Protein AF-A0A367RKU7-F1 (afdb_monomer)

pLDDT: mean 73.7, std 18.09, range [36.81, 96.31]

Nearest PDB structures (foldseek):
  8xpo-assembly1_L  TM=7.323E-01  e=7.731E-01  Lassa virus Josiah
  6klc-assembly1_A  TM=2.842E-01  e=4.722E+00  Mammarenavirus lassaense
  7wzf-assembly1_A  TM=3.133E-01  e=6.010E+00  Streptomyces yunnanensis

Secondary structure (DSSP, 8-state):
---HHHHHHHHHTTT-S-EEETTEEP-GGGSPPPPGGGEEE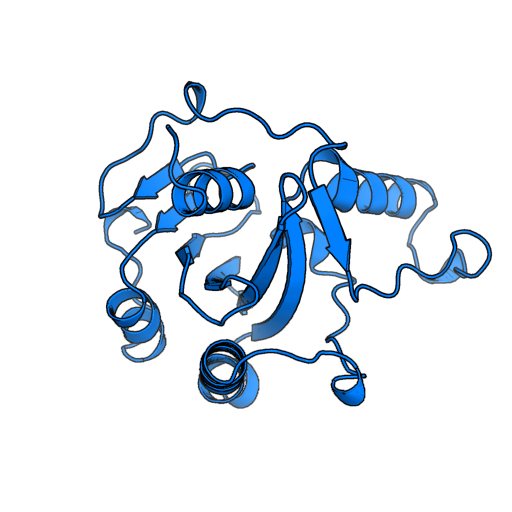ESS----GGG--GGGSS-HHHHHHHHHIIIII--TTTTTTT------TTS----HHHHHHHHHHIIIIITTTSEEEEEEEEEETTEEEEEEEEEETTSEEEEEEEETT--EEEEEEEE--SSSS--EEEEE-HHHHHHHHHSTTPPPGGG-

Mean predicted aligned error: 9.68 Å

Organism: NCBI:txid1356359

Structure (mmCIF, N/CA/C/O backbone):
data_AF-A0A367RKU7-F1
#
_entry.id   AF-A0A367RKU7-F1
#
loop_
_atom_site.group_PDB
_atom_site.id
_atom_site.type_symbol
_atom_site.label_atom_id
_atom_site.label_alt_id
_atom_site.label_comp_id
_atom_site.label_asym_id
_atom_site.label_entity_id
_atom_site.label_seq_id
_atom_site.pdbx_PDB_ins_code
_atom_site.Cartn_x
_atom_site.Cartn_y
_atom_site.Cartn_z
_atom_site.occupancy
_atom_site.B_iso_or_equiv
_atom_site.auth_seq_id
_atom_site.auth_comp_id
_atom_site.auth_asym_id
_atom_site.auth_atom_id
_atom_site.pdbx_PDB_model_num
ATOM 1 N N . MET A 1 1 ? -22.365 -9.270 0.319 1.00 40.34 1 MET A N 1
ATOM 2 C CA . MET A 1 1 ? -21.618 -8.568 1.383 1.00 40.34 1 MET A CA 1
ATOM 3 C C . MET A 1 1 ? -20.215 -8.389 0.839 1.00 40.34 1 MET A C 1
ATOM 5 O O . MET A 1 1 ? -19.649 -9.400 0.449 1.00 40.34 1 MET A O 1
ATOM 9 N N . SER A 1 2 ? -19.721 -7.159 0.673 1.00 53.53 2 SER A N 1
ATOM 10 C CA . SER A 1 2 ? -18.339 -6.962 0.213 1.00 53.53 2 SER A CA 1
ATOM 11 C C . SER A 1 2 ? -17.391 -7.454 1.298 1.00 53.53 2 SER A C 1
ATOM 13 O O . SER A 1 2 ? -17.606 -7.163 2.477 1.00 53.53 2 SER A O 1
ATOM 15 N N . ASN A 1 3 ? -16.370 -8.208 0.913 1.00 85.19 3 ASN A N 1
ATOM 16 C CA . ASN A 1 3 ? -15.308 -8.591 1.832 1.00 85.19 3 ASN A CA 1
ATOM 17 C C . ASN A 1 3 ? -14.547 -7.309 2.225 1.00 85.19 3 ASN A C 1
ATOM 19 O O . ASN A 1 3 ? -14.238 -6.499 1.354 1.00 85.19 3 ASN A O 1
ATOM 23 N N . PHE A 1 4 ? -14.253 -7.079 3.509 1.00 88.44 4 PHE A N 1
ATOM 24 C CA . PHE A 1 4 ? -13.501 -5.892 3.948 1.00 88.44 4 PHE A CA 1
ATOM 25 C C . PHE A 1 4 ? -12.161 -5.748 3.199 1.00 88.44 4 PHE A C 1
ATOM 27 O O . PHE A 1 4 ? -11.755 -4.641 2.853 1.00 88.44 4 PHE A O 1
ATOM 34 N N . ALA A 1 5 ? -11.532 -6.864 2.816 1.00 89.81 5 ALA A N 1
ATOM 35 C CA . ALA A 1 5 ? -1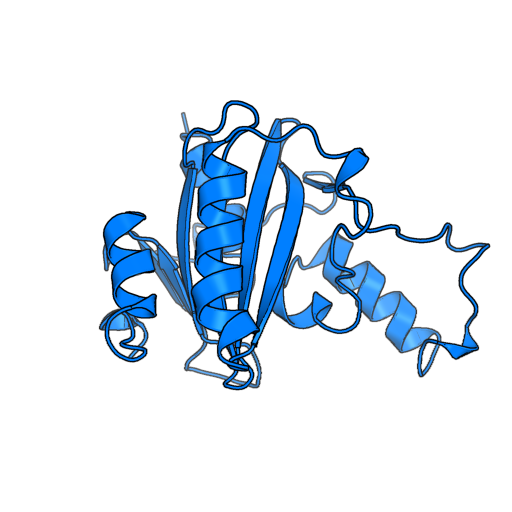0.356 -6.856 1.948 1.00 89.81 5 ALA A CA 1
ATOM 36 C C . ALA A 1 5 ? -10.613 -6.185 0.579 1.00 89.81 5 ALA A C 1
ATOM 38 O O . ALA A 1 5 ? -9.770 -5.436 0.093 1.00 89.81 5 ALA A O 1
ATOM 39 N N . GLU A 1 6 ? -11.783 -6.388 -0.035 1.00 88.62 6 GLU A N 1
ATOM 40 C CA . GLU A 1 6 ? -12.165 -5.713 -1.288 1.00 88.62 6 GLU A CA 1
ATOM 41 C C . GLU A 1 6 ? -12.350 -4.208 -1.070 1.00 88.62 6 GLU A C 1
ATOM 43 O O . GLU A 1 6 ? -11.848 -3.407 -1.856 1.00 88.62 6 GLU A O 1
ATOM 48 N N . THR A 1 7 ? -13.000 -3.816 0.033 1.00 87.88 7 THR A N 1
ATOM 49 C CA . THR A 1 7 ? -13.130 -2.411 0.457 1.00 87.88 7 THR A CA 1
ATOM 50 C C . THR A 1 7 ? -11.756 -1.746 0.564 1.00 87.88 7 THR A C 1
ATOM 52 O O . THR A 1 7 ? -11.555 -0.651 0.041 1.00 87.88 7 THR A O 1
ATOM 55 N N . VAL A 1 8 ? -10.788 -2.425 1.181 1.00 89.06 8 VAL A N 1
ATOM 56 C CA . VAL A 1 8 ? -9.406 -1.948 1.314 1.00 89.06 8 VAL A CA 1
ATOM 57 C C . VAL A 1 8 ? -8.720 -1.825 -0.044 1.00 89.06 8 VAL A C 1
ATOM 59 O O . VAL A 1 8 ? -8.151 -0.774 -0.343 1.00 89.06 8 VAL A O 1
ATOM 62 N N . LYS A 1 9 ? -8.813 -2.846 -0.905 1.00 89.81 9 LYS A N 1
ATOM 63 C CA . LYS A 1 9 ? -8.254 -2.767 -2.262 1.00 89.81 9 LYS A CA 1
ATOM 64 C C . LYS A 1 9 ? -8.829 -1.583 -3.032 1.00 89.81 9 LYS A C 1
ATOM 66 O O . LYS A 1 9 ? -8.076 -0.843 -3.660 1.00 89.81 9 LYS A O 1
ATOM 71 N N . HIS A 1 10 ? -10.143 -1.372 -2.958 1.00 86.19 10 HIS A N 1
ATOM 72 C CA . HIS A 1 10 ? -10.806 -0.238 -3.599 1.00 86.19 10 HIS A CA 1
ATOM 73 C C . HIS A 1 10 ? -10.289 1.092 -3.048 1.00 86.19 10 HIS A C 1
ATOM 75 O O . HIS A 1 10 ? -9.938 1.967 -3.836 1.00 86.19 10 HIS A O 1
ATOM 81 N N . PHE A 1 11 ? -10.174 1.221 -1.722 1.00 85.00 11 PHE A N 1
ATOM 82 C CA . PHE A 1 11 ? -9.671 2.429 -1.073 1.00 85.00 11 PHE A CA 1
ATOM 83 C C . PHE A 1 11 ? -8.276 2.819 -1.585 1.00 85.00 11 PHE A C 1
ATOM 85 O O . PHE A 1 11 ? -8.088 3.948 -2.035 1.00 85.00 11 PHE A O 1
ATOM 92 N N . TYR A 1 12 ? -7.329 1.877 -1.589 1.00 85.06 12 TYR A N 1
ATOM 93 C CA . TYR A 1 12 ? -5.951 2.112 -2.041 1.00 85.06 12 TYR A CA 1
ATOM 94 C C . TYR A 1 12 ? -5.792 2.192 -3.569 1.00 85.06 12 TYR A C 1
ATOM 96 O O . TYR A 1 12 ? -4.710 2.529 -4.044 1.00 85.06 12 TYR A O 1
ATOM 104 N N . SER A 1 13 ? -6.840 1.880 -4.338 1.00 85.75 13 SER A N 1
ATOM 105 C CA . SER A 1 13 ? -6.836 1.975 -5.805 1.00 85.75 13 SER A CA 1
ATOM 106 C C . SER A 1 13 ? -7.372 3.308 -6.334 1.00 85.75 13 SER A C 1
ATOM 108 O O . SER A 1 13 ? -7.354 3.540 -7.543 1.00 85.75 13 SER A O 1
ATOM 110 N N . GLN A 1 14 ? -7.853 4.188 -5.455 1.00 78.06 14 GLN A N 1
ATOM 111 C CA . GLN A 1 14 ? -8.336 5.512 -5.841 1.00 78.06 14 GLN A CA 1
ATOM 112 C C . GLN A 1 14 ? -7.205 6.342 -6.461 1.00 78.06 14 GLN A C 1
ATOM 114 O O . GLN A 1 14 ? -6.093 6.375 -5.946 1.00 78.06 14 GLN A O 1
ATOM 119 N N . GLY A 1 15 ? -7.493 7.003 -7.583 1.00 73.88 15 GLY A N 1
ATOM 120 C CA . GLY A 1 15 ? -6.514 7.813 -8.318 1.00 73.88 15 GLY A CA 1
ATOM 121 C C . GLY A 1 15 ? -5.726 7.068 -9.399 1.00 73.88 15 GLY A C 1
ATOM 122 O O . GLY A 1 15 ? -5.117 7.715 -10.249 1.00 73.88 15 GLY A O 1
ATOM 123 N N . TYR A 1 16 ? -5.774 5.732 -9.445 1.00 79.75 16 TYR A N 1
ATOM 124 C CA . TYR A 1 16 ? -5.164 4.982 -10.544 1.00 79.75 16 TYR A CA 1
ATOM 125 C C . TYR A 1 16 ? -6.141 4.823 -11.717 1.00 79.75 16 TYR A C 1
ATOM 127 O O . TYR A 1 16 ? -7.248 4.328 -11.516 1.00 79.75 16 TYR A O 1
ATOM 135 N N . PRO A 1 17 ? -5.736 5.150 -12.960 1.00 80.44 17 PRO A N 1
ATOM 136 C CA . PRO A 1 17 ? -6.570 4.977 -14.150 1.00 80.44 17 PRO A CA 1
ATOM 137 C C . PRO A 1 17 ? -6.608 3.528 -14.652 1.00 80.44 17 PRO A C 1
ATOM 139 O O . PRO A 1 17 ? -7.387 3.213 -15.547 1.00 80.44 17 PRO A O 1
ATOM 142 N N . ARG A 1 18 ? -5.762 2.641 -14.108 1.00 86.88 18 ARG A N 1
ATOM 143 C CA . ARG A 1 18 ? -5.748 1.204 -14.406 1.00 86.88 18 ARG A CA 1
ATOM 144 C C . ARG A 1 18 ? -5.608 0.423 -13.107 1.00 86.88 18 ARG A C 1
ATOM 146 O O . ARG A 1 18 ? -4.569 0.484 -12.451 1.00 86.88 18 ARG A O 1
ATOM 153 N N . VAL A 1 19 ? -6.660 -0.293 -12.733 1.00 89.19 19 VAL A N 1
ATOM 154 C CA . VAL A 1 19 ? -6.706 -1.103 -11.513 1.00 89.19 19 VAL A CA 1
ATOM 155 C C . VAL A 1 19 ? -6.860 -2.553 -11.928 1.00 89.19 19 VAL A C 1
ATOM 157 O O . VAL A 1 19 ? -7.822 -2.892 -12.610 1.00 89.19 19 VAL A O 1
ATOM 160 N N . TYR A 1 20 ? -5.931 -3.407 -11.517 1.00 92.69 20 TYR A N 1
ATOM 161 C CA . TYR A 1 20 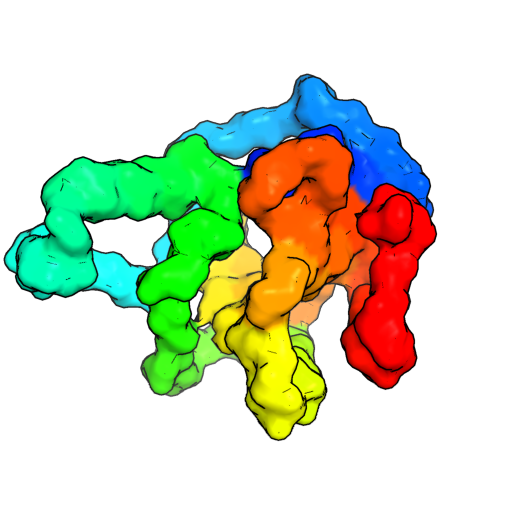? -5.969 -4.831 -11.825 1.00 92.69 20 TYR A CA 1
ATOM 162 C C . TYR A 1 20 ? -6.057 -5.664 -10.549 1.00 92.69 20 TYR A C 1
ATOM 164 O O . TYR A 1 20 ? -5.353 -5.378 -9.582 1.00 92.69 20 TYR A O 1
ATOM 172 N N . ASP A 1 21 ? -6.851 -6.734 -10.561 1.00 92.50 21 ASP A N 1
ATOM 173 C CA . ASP A 1 21 ? -6.830 -7.773 -9.524 1.00 92.50 21 ASP A CA 1
ATOM 174 C C . ASP A 1 21 ? -6.635 -9.137 -10.180 1.00 92.50 21 ASP A C 1
ATOM 176 O O . ASP A 1 21 ? -7.357 -9.509 -11.104 1.00 92.50 21 ASP A O 1
ATOM 180 N N . GLN A 1 22 ? -5.590 -9.855 -9.763 1.00 93.00 22 GLN A N 1
ATOM 181 C CA . GLN A 1 22 ? -5.201 -11.146 -10.354 1.00 93.00 22 GLN A CA 1
ATOM 182 C C . GLN A 1 22 ? -5.068 -11.132 -11.893 1.00 93.00 22 GLN A C 1
ATOM 184 O O . GLN A 1 22 ? -5.246 -12.146 -12.558 1.00 93.00 22 GLN A O 1
ATOM 189 N N . GLY A 1 23 ? -4.716 -9.979 -12.463 1.00 90.62 23 GLY A N 1
ATOM 190 C CA . GLY A 1 23 ? -4.422 -9.783 -13.885 1.00 90.62 23 GLY A CA 1
ATOM 191 C C . GLY A 1 23 ? -5.619 -9.326 -14.697 1.00 90.62 23 GLY A C 1
ATOM 192 O O . GLY A 1 23 ? -5.479 -9.056 -15.885 1.00 90.62 23 GLY A O 1
ATOM 193 N N . GLN A 1 24 ? -6.782 -9.201 -14.061 1.00 92.00 24 GLN A N 1
ATOM 194 C CA . GLN A 1 24 ? -7.991 -8.706 -14.696 1.00 92.00 24 GLN A CA 1
ATOM 195 C C . GLN A 1 24 ? -8.145 -7.214 -14.432 1.00 92.00 24 GLN A C 1
ATOM 197 O O . GLN A 1 24 ? -8.064 -6.777 -13.285 1.00 92.00 24 GLN A O 1
ATOM 202 N N . LEU A 1 25 ? -8.360 -6.440 -15.499 1.00 90.69 25 LEU A N 1
ATOM 203 C CA . LEU A 1 25 ? -8.675 -5.019 -15.398 1.00 90.69 25 LEU A CA 1
ATOM 204 C C . LEU A 1 25 ? -10.054 -4.862 -14.752 1.00 90.69 25 LEU A C 1
ATOM 206 O O . LEU A 1 25 ? -11.043 -5.405 -15.244 1.00 90.69 25 LEU A O 1
ATOM 210 N N . LEU A 1 26 ? -10.113 -4.109 -13.661 1.00 87.88 26 LEU A N 1
ATOM 211 C CA . LEU A 1 26 ? -11.354 -3.766 -12.985 1.00 87.88 26 LEU A CA 1
ATOM 212 C C . LEU A 1 26 ? -11.971 -2.525 -13.627 1.00 87.88 26 LEU A C 1
ATOM 214 O O . LEU A 1 26 ? -11.271 -1.585 -14.006 1.00 87.88 26 LEU A O 1
ATOM 218 N N . ASN A 1 27 ? -13.302 -2.500 -13.711 1.00 80.75 27 ASN A N 1
ATOM 219 C CA . ASN A 1 27 ? -14.016 -1.300 -14.125 1.00 80.75 27 ASN A CA 1
ATOM 220 C C . ASN A 1 27 ? -13.957 -0.261 -12.995 1.00 80.75 27 ASN A C 1
ATOM 222 O O . ASN A 1 27 ? -14.656 -0.387 -11.991 1.00 80.75 27 A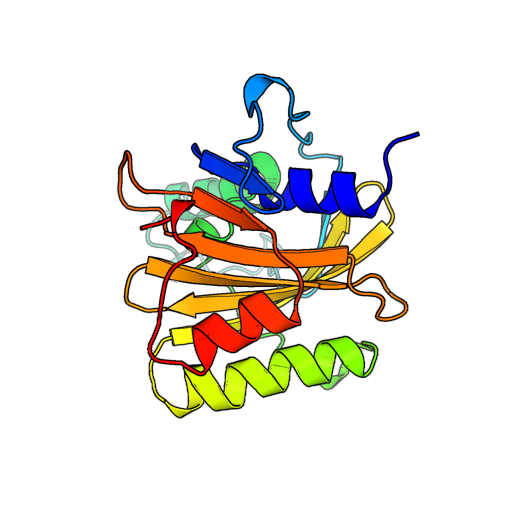SN A O 1
ATOM 226 N N . ILE A 1 28 ? -13.139 0.774 -13.167 1.00 69.31 28 ILE A N 1
ATOM 227 C CA . ILE A 1 28 ? -12.909 1.802 -12.143 1.00 69.31 28 ILE A CA 1
ATOM 228 C C . ILE A 1 28 ? -14.177 2.616 -11.862 1.00 69.31 28 ILE A C 1
ATOM 230 O O . ILE A 1 28 ? -14.393 3.015 -10.724 1.00 69.31 28 ILE A O 1
ATOM 234 N N . GLU A 1 29 ? -15.069 2.779 -12.844 1.00 69.06 29 GLU A N 1
ATOM 235 C CA . GLU A 1 29 ? -16.362 3.456 -12.650 1.00 69.06 29 GLU A CA 1
ATOM 236 C C . GLU A 1 29 ? -17.291 2.678 -11.707 1.00 69.06 29 GLU A C 1
ATOM 238 O O . GLU A 1 29 ? -18.198 3.248 -11.103 1.00 69.06 29 GLU A O 1
ATOM 243 N N . SER A 1 30 ? -17.055 1.371 -11.551 1.00 67.44 30 SER A N 1
ATOM 244 C CA . SER A 1 30 ? -17.781 0.536 -10.590 1.00 67.44 30 SER A CA 1
ATOM 245 C C . SER A 1 30 ? -17.206 0.606 -9.170 1.00 67.44 30 SER A C 1
ATOM 247 O O . SER A 1 30 ? -17.851 0.149 -8.220 1.00 67.44 30 SER A O 1
ATOM 249 N N . LEU A 1 31 ? -16.015 1.192 -8.996 1.00 65.94 31 LEU A N 1
ATOM 250 C CA . LEU A 1 31 ? -15.395 1.362 -7.689 1.00 65.94 31 LEU A CA 1
ATOM 251 C C . LEU A 1 31 ? -16.066 2.533 -6.969 1.00 65.94 31 LEU A C 1
ATOM 253 O O . LEU A 1 31 ? -16.094 3.663 -7.453 1.00 65.94 31 LEU A O 1
ATOM 257 N N . ARG A 1 32 ? -16.615 2.274 -5.778 1.00 65.81 32 ARG A N 1
ATOM 258 C CA . ARG A 1 32 ? -17.164 3.343 -4.939 1.00 65.81 32 ARG A CA 1
ATOM 259 C C . ARG A 1 32 ? -16.038 4.292 -4.533 1.00 65.81 32 ARG A C 1
ATOM 261 O O . ARG A 1 32 ? -15.101 3.871 -3.858 1.00 65.81 32 ARG A O 1
ATOM 268 N N . ILE A 1 33 ? -16.175 5.567 -4.891 1.00 65.69 33 ILE A N 1
ATOM 269 C CA . ILE A 1 33 ? -15.319 6.637 -4.371 1.00 65.69 33 ILE A CA 1
ATOM 270 C C . ILE A 1 33 ? -15.542 6.722 -2.859 1.00 65.69 33 ILE A C 1
ATOM 272 O O . ILE A 1 33 ? -16.682 6.871 -2.401 1.00 65.69 33 ILE A O 1
ATOM 276 N N . PHE A 1 34 ? -14.464 6.620 -2.081 1.00 64.44 34 PHE A N 1
ATOM 277 C CA . PHE A 1 34 ? -14.549 6.790 -0.637 1.00 64.44 34 PHE A CA 1
ATOM 278 C C . PHE A 1 34 ? -14.713 8.270 -0.319 1.00 64.44 34 PHE A C 1
ATOM 280 O O . PHE A 1 34 ? -13.988 9.126 -0.817 1.00 64.44 34 PHE A O 1
ATOM 287 N N . GLN A 1 35 ? -15.697 8.577 0.520 1.00 60.19 35 GLN A N 1
ATOM 288 C CA . GLN A 1 35 ? -15.928 9.943 0.970 1.00 60.19 35 GLN A CA 1
ATOM 289 C C . GLN A 1 35 ? -14.860 10.341 2.006 1.00 60.19 35 GLN A C 1
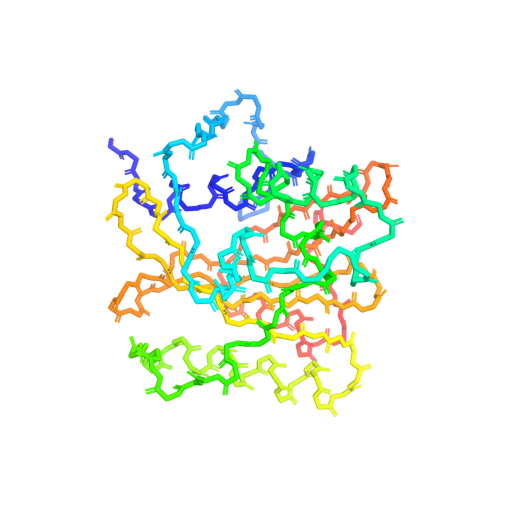ATOM 291 O O . GLN A 1 35 ? -14.405 9.480 2.762 1.00 60.19 35 GLN A O 1
ATOM 296 N N . PRO A 1 36 ? -14.502 11.628 2.133 1.00 55.75 36 PRO A N 1
ATOM 297 C CA . PRO A 1 36 ? -13.492 12.104 3.091 1.00 55.75 36 PRO A CA 1
ATOM 298 C C . PRO A 1 36 ? -13.759 11.707 4.552 1.00 55.75 36 PRO A C 1
ATOM 300 O O . PRO A 1 36 ? -12.841 11.571 5.348 1.00 55.75 36 PRO A O 1
ATOM 303 N N . THR A 1 37 ? -15.026 11.495 4.916 1.00 57.84 37 THR A N 1
ATOM 304 C CA . THR A 1 37 ? -15.448 11.068 6.261 1.00 57.84 37 THR A CA 1
ATOM 305 C C . THR A 1 37 ? -15.315 9.565 6.508 1.00 57.84 37 THR A C 1
ATOM 307 O O . THR A 1 37 ? -15.596 9.100 7.608 1.00 57.84 37 THR A O 1
ATOM 310 N N . SER A 1 38 ? -14.930 8.786 5.495 1.00 68.12 38 SER A N 1
ATOM 311 C CA . SER A 1 38 ? -14.898 7.320 5.562 1.00 68.12 38 SER A CA 1
ATOM 312 C C . SER A 1 38 ? -13.524 6.736 5.893 1.00 68.12 38 SER A C 1
ATOM 314 O O . SER A 1 38 ? -13.402 5.511 5.977 1.00 68.12 38 SER A O 1
ATOM 316 N N . PHE A 1 39 ? -12.510 7.583 6.117 1.00 69.88 39 PHE A N 1
ATOM 317 C CA . PHE A 1 39 ? -11.191 7.136 6.552 1.00 69.88 39 PHE A CA 1
ATOM 318 C C . PHE A 1 39 ? -10.435 8.157 7.419 1.00 69.88 39 PHE A C 1
ATOM 320 O O . PHE A 1 39 ? -10.701 9.356 7.381 1.00 69.88 39 PHE A O 1
ATOM 327 N N . HIS A 1 40 ? -9.457 7.667 8.186 1.00 67.62 40 HIS A N 1
ATOM 328 C CA . HIS A 1 40 ? -8.539 8.467 9.000 1.00 67.62 40 HIS A CA 1
ATOM 329 C C . HIS A 1 40 ? -7.122 7.897 8.912 1.00 67.62 40 HIS A C 1
ATOM 331 O O . HIS A 1 40 ? -6.949 6.687 9.009 1.00 67.62 40 HIS A O 1
ATOM 337 N N . VAL A 1 41 ? -6.101 8.744 8.781 1.00 68.56 41 VAL A N 1
ATOM 338 C CA . VAL A 1 41 ? -4.690 8.319 8.822 1.00 68.56 41 VAL A CA 1
ATOM 339 C C . VAL A 1 41 ? -4.114 8.623 10.205 1.00 68.56 41 VAL A C 1
ATOM 341 O O . VAL A 1 41 ? -4.266 9.733 10.708 1.00 68.56 41 VAL A O 1
ATOM 344 N N . HIS A 1 42 ? -3.468 7.635 10.821 1.00 60.78 42 HIS A N 1
ATOM 345 C CA . HIS A 1 42 ? -2.831 7.715 12.139 1.00 60.78 42 HIS A CA 1
ATOM 346 C C . HIS A 1 42 ? -1.313 7.774 11.998 1.00 60.78 42 HIS A C 1
ATOM 348 O O . HIS A 1 42 ? -0.759 7.257 11.030 1.00 60.78 42 HIS A O 1
ATOM 354 N N . GLY A 1 43 ? -0.628 8.330 12.998 1.00 51.03 43 GLY A N 1
ATOM 355 C CA . GLY A 1 43 ? 0.835 8.246 13.107 1.00 51.03 43 GLY A CA 1
ATOM 356 C C . GLY A 1 43 ? 1.613 9.126 12.128 1.00 51.03 43 GLY A C 1
ATOM 357 O O . GLY A 1 43 ? 2.794 9.361 12.348 1.00 51.03 43 GLY A O 1
ATOM 358 N N . LEU A 1 44 ? 0.955 9.713 11.125 1.00 50.78 44 LEU A N 1
ATOM 359 C CA . LEU A 1 44 ? 1.397 11.002 10.617 1.00 50.78 44 LEU A CA 1
ATOM 360 C C . LEU A 1 44 ? 1.191 11.966 11.773 1.00 50.78 44 LEU A C 1
ATOM 362 O O . LEU A 1 44 ? 0.048 12.284 12.116 1.00 50.78 44 LEU A O 1
ATOM 366 N N . ALA A 1 45 ? 2.278 12.387 12.416 1.00 38.59 45 ALA A N 1
ATOM 367 C CA . ALA A 1 45 ? 2.238 13.616 13.175 1.00 38.59 45 ALA A CA 1
ATOM 368 C C . ALA A 1 45 ? 1.876 14.685 12.142 1.00 38.59 45 ALA A C 1
ATOM 370 O O . ALA A 1 45 ? 2.736 15.207 11.449 1.00 38.59 45 ALA A O 1
ATOM 371 N N . LEU A 1 46 ? 0.578 14.917 11.946 1.00 40.50 46 LEU A N 1
ATOM 372 C CA . LEU A 1 46 ? 0.089 16.194 11.496 1.00 40.50 46 LEU A CA 1
ATOM 373 C C . LEU A 1 46 ? 0.313 17.048 12.737 1.00 40.50 46 LEU A C 1
ATOM 375 O O . LEU A 1 46 ? -0.465 16.914 13.691 1.00 40.50 46 LEU A O 1
ATOM 379 N N . PRO A 1 47 ? 1.391 17.842 12.833 1.00 36.81 47 PRO A N 1
ATOM 380 C CA . PRO A 1 47 ? 1.395 18.920 13.802 1.00 36.81 47 PRO A CA 1
ATOM 381 C C . PRO A 1 47 ? 0.030 19.602 13.735 1.00 36.81 47 PRO A C 1
ATOM 383 O O . PRO A 1 47 ? -0.555 19.764 12.654 1.00 36.81 47 PRO A O 1
ATOM 386 N N . LYS A 1 48 ? -0.528 19.927 14.910 1.00 37.44 48 LYS A N 1
ATOM 387 C CA . LYS A 1 48 ? -1.709 20.793 14.961 1.00 37.44 48 LYS A CA 1
ATOM 388 C C . LYS A 1 48 ? -1.442 21.944 13.997 1.00 37.44 48 LYS A C 1
ATOM 390 O O . LYS A 1 48 ? -0.324 22.444 13.984 1.00 37.44 48 LYS A O 1
ATOM 395 N N . VAL A 1 49 ? -2.436 22.346 13.207 1.00 39.41 49 VAL A N 1
ATOM 396 C CA . VAL A 1 49 ? -2.320 23.459 12.238 1.00 39.41 49 VAL A CA 1
ATOM 397 C C . VAL A 1 49 ? -1.627 24.680 12.865 1.00 39.41 49 VAL A C 1
ATOM 399 O O . VAL A 1 49 ? -0.865 25.385 12.224 1.00 39.41 49 VAL A O 1
ATOM 402 N N . GLU A 1 50 ? -1.851 24.854 14.163 1.00 38.75 50 GLU A N 1
ATOM 403 C CA . GLU A 1 50 ? -1.332 25.882 15.061 1.00 38.75 50 GLU A CA 1
ATOM 404 C C . GLU A 1 50 ? 0.191 25.815 15.334 1.00 38.75 50 GLU A C 1
ATOM 406 O O . GLU A 1 50 ? 0.768 26.799 15.780 1.00 38.75 50 GLU A O 1
ATOM 411 N N . ASN A 1 51 ? 0.836 24.670 15.086 1.00 39.56 51 ASN A N 1
ATOM 412 C CA . ASN A 1 51 ? 2.230 24.355 15.432 1.00 39.56 51 ASN A CA 1
ATOM 413 C C . ASN A 1 51 ? 3.124 24.108 14.201 1.00 39.56 51 ASN A C 1
ATOM 415 O O . ASN A 1 51 ? 4.281 23.723 14.363 1.00 39.56 51 ASN A O 1
ATOM 419 N N . LEU A 1 52 ? 2.596 24.276 12.985 1.00 42.38 52 LEU A N 1
ATOM 420 C CA . LEU A 1 52 ? 3.381 24.216 11.752 1.00 42.38 52 LEU A CA 1
ATOM 421 C C . LEU A 1 52 ? 3.964 25.583 11.441 1.00 42.38 52 LEU A C 1
ATOM 423 O O . LEU A 1 52 ? 3.223 26.556 11.301 1.00 42.38 52 LEU A O 1
ATOM 427 N N . ASN A 1 53 ? 5.284 25.653 11.294 1.00 45.75 53 ASN A N 1
ATOM 428 C CA . ASN A 1 53 ? 5.912 26.850 10.769 1.00 45.75 53 ASN A CA 1
ATOM 429 C C . ASN A 1 53 ? 5.612 26.924 9.262 1.00 45.75 53 ASN A C 1
ATOM 431 O O . ASN A 1 53 ? 5.981 26.021 8.512 1.00 45.75 53 ASN A O 1
ATOM 435 N N . GLN A 1 54 ? 4.930 27.983 8.814 1.00 47.59 54 GLN A N 1
ATOM 436 C CA . GLN A 1 54 ? 4.618 28.207 7.392 1.00 47.59 54 GLN A CA 1
ATOM 437 C C . GLN A 1 54 ? 5.871 28.218 6.503 1.00 47.59 54 GLN A C 1
ATOM 439 O O . GLN A 1 54 ? 5.755 28.007 5.304 1.00 47.59 54 GLN A O 1
ATOM 444 N N . GLU A 1 55 ? 7.053 28.424 7.086 1.00 51.19 55 GLU A N 1
ATOM 445 C CA . GLU A 1 55 ? 8.347 28.423 6.397 1.00 51.19 55 GLU A CA 1
ATOM 446 C C . GLU A 1 55 ? 8.770 27.051 5.836 1.00 51.19 55 GLU A C 1
ATOM 448 O O . GLU A 1 55 ? 9.605 27.008 4.935 1.00 51.19 55 GLU A O 1
ATOM 453 N N . GLU A 1 56 ? 8.209 25.933 6.322 1.00 49.53 56 GLU A N 1
ATOM 454 C CA . GLU A 1 56 ? 8.516 24.588 5.793 1.00 49.53 56 GLU A CA 1
ATOM 455 C C . GLU A 1 56 ? 7.753 24.265 4.495 1.00 49.53 56 GLU A C 1
ATOM 457 O O . GLU A 1 56 ? 8.138 23.361 3.753 1.00 49.53 56 GLU A O 1
ATOM 462 N N . PHE A 1 57 ? 6.705 25.029 4.175 1.00 52.41 57 PHE A N 1
ATOM 463 C CA . PHE A 1 57 ? 5.926 24.879 2.948 1.00 52.41 57 PHE A CA 1
ATOM 464 C C . PHE A 1 57 ? 6.207 26.058 2.014 1.00 52.41 57 PHE A C 1
ATOM 466 O O . PHE A 1 57 ? 6.241 27.208 2.437 1.00 52.41 57 PHE A O 1
ATOM 473 N N . GLY A 1 58 ? 6.383 25.786 0.716 1.00 54.34 58 GLY A N 1
ATOM 474 C CA . GLY A 1 58 ? 6.656 26.829 -0.283 1.00 54.34 58 GLY A CA 1
ATOM 475 C C . GLY A 1 58 ? 5.570 27.912 -0.357 1.00 54.34 58 GLY A C 1
ATOM 476 O O . GLY A 1 58 ? 5.845 29.028 -0.800 1.00 54.34 58 GLY A O 1
ATOM 477 N N . SER A 1 59 ? 4.351 27.598 0.101 1.00 57.72 59 SE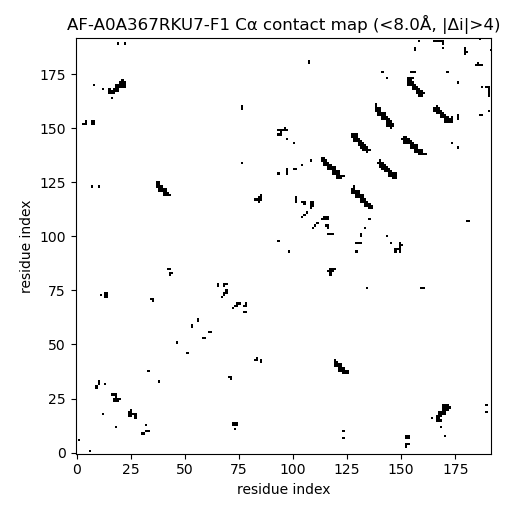R A N 1
ATOM 478 C CA . SER A 1 59 ? 3.219 28.515 0.220 1.00 57.72 59 SER A CA 1
ATOM 479 C C . SER A 1 59 ? 2.082 27.937 1.086 1.00 57.72 59 SER A C 1
ATOM 481 O O . SER A 1 59 ? 2.007 26.733 1.337 1.00 57.72 59 SER A O 1
ATOM 483 N N . VAL A 1 60 ? 1.135 28.796 1.489 1.00 52.47 60 VAL A N 1
ATOM 484 C CA . VAL A 1 60 ? -0.150 28.388 2.102 1.00 52.47 60 VAL A CA 1
ATOM 485 C C . VAL A 1 60 ? -0.983 27.521 1.143 1.00 52.47 60 VAL A C 1
ATOM 487 O O . VAL A 1 60 ? -1.700 26.628 1.590 1.00 52.47 60 VAL A O 1
ATOM 490 N N . ASP A 1 61 ? -0.846 27.725 -0.169 1.00 58.44 61 ASP A N 1
ATOM 491 C CA . ASP A 1 61 ? -1.531 26.922 -1.186 1.00 58.44 61 ASP A CA 1
ATOM 492 C C . ASP A 1 61 ? -0.973 25.492 -1.260 1.00 58.44 61 ASP A C 1
ATOM 494 O O . ASP A 1 61 ? -1.743 24.544 -1.421 1.00 58.44 61 ASP A O 1
ATOM 498 N N . ASP A 1 62 ? 0.339 25.309 -1.074 1.00 56.16 62 ASP A N 1
ATOM 499 C CA . ASP A 1 62 ? 0.967 23.981 -1.001 1.00 56.16 62 ASP A CA 1
ATOM 500 C C . ASP A 1 62 ? 0.504 23.209 0.245 1.00 56.16 62 ASP A C 1
ATOM 502 O O . ASP A 1 62 ? 0.253 22.002 0.186 1.00 56.16 62 ASP A O 1
ATOM 506 N N . TYR A 1 63 ? 0.322 23.918 1.363 1.00 54.00 63 TYR A N 1
ATOM 507 C CA . TYR A 1 63 ? -0.227 23.373 2.605 1.00 54.00 63 TYR A CA 1
ATOM 508 C C . TYR A 1 63 ? -1.686 22.913 2.444 1.00 54.00 63 TYR A C 1
ATOM 510 O O . TYR A 1 63 ? -2.029 21.769 2.765 1.00 54.00 63 TYR A O 1
ATOM 518 N N . ASP A 1 64 ? -2.544 23.771 1.891 1.00 53.97 64 ASP A N 1
ATOM 519 C CA . ASP A 1 64 ? -3.954 23.454 1.661 1.00 53.97 64 ASP A CA 1
ATOM 520 C C . ASP A 1 64 ? -4.119 22.337 0.624 1.00 53.97 64 ASP A C 1
ATOM 522 O O . ASP A 1 64 ? -4.981 21.467 0.780 1.00 53.97 64 ASP A O 1
ATOM 526 N N . GLN A 1 65 ? -3.273 22.303 -0.410 1.00 58.56 65 GLN A N 1
ATOM 527 C CA . GLN A 1 65 ? -3.234 21.197 -1.364 1.00 58.56 65 GLN A CA 1
ATOM 528 C C . GLN A 1 65 ? -2.808 19.890 -0.705 1.00 58.56 65 GLN A C 1
ATOM 530 O O . GLN A 1 65 ? -3.432 18.866 -0.973 1.00 58.56 65 GLN A O 1
ATOM 535 N N . TRP A 1 66 ? -1.813 19.900 0.179 1.00 57.41 66 TRP A N 1
ATOM 536 C CA . TRP A 1 66 ? -1.374 18.692 0.870 1.00 57.41 66 TRP A CA 1
ATOM 537 C C . TRP A 1 66 ? -2.449 18.140 1.813 1.00 57.41 66 TRP A C 1
ATOM 539 O O . TRP A 1 66 ? -2.815 16.966 1.713 1.00 57.41 66 TRP A O 1
ATOM 549 N N . VAL A 1 67 ? -3.046 18.987 2.662 1.00 53.22 67 VAL A N 1
ATOM 550 C CA . VAL A 1 67 ? -4.170 18.580 3.523 1.00 53.22 67 VAL A CA 1
ATOM 551 C C . VAL A 1 67 ? -5.331 18.072 2.669 1.00 53.22 67 VAL A C 1
ATOM 553 O O . VAL A 1 67 ? -5.953 17.062 3.013 1.00 53.22 67 VAL A O 1
ATOM 556 N N . ARG A 1 68 ? -5.603 18.718 1.525 1.00 52.78 68 ARG A N 1
ATOM 557 C CA . ARG A 1 68 ? -6.625 18.261 0.579 1.00 52.78 68 ARG A CA 1
ATOM 558 C C . ARG A 1 68 ? -6.288 16.904 -0.041 1.00 52.78 68 ARG A C 1
ATOM 560 O O . ARG A 1 68 ? -7.160 16.042 -0.100 1.00 52.78 68 ARG A O 1
ATOM 567 N N . GLN A 1 69 ? -5.046 16.671 -0.448 1.00 57.31 69 GLN A N 1
ATOM 568 C CA . GLN A 1 69 ? -4.609 15.406 -1.043 1.00 57.31 69 GLN A CA 1
ATOM 569 C C . GLN A 1 69 ? -4.683 14.251 -0.038 1.00 57.31 69 GLN A C 1
ATOM 571 O O . GLN A 1 69 ? -5.206 13.187 -0.374 1.00 57.31 69 GLN A O 1
ATOM 576 N N . VAL A 1 70 ? -4.255 14.472 1.209 1.00 56.44 70 VAL A N 1
ATOM 577 C CA . VAL A 1 70 ? -4.326 13.469 2.284 1.00 56.44 70 VAL A CA 1
ATOM 578 C C . VAL A 1 70 ? -5.779 13.183 2.690 1.00 56.44 70 VAL A C 1
ATOM 580 O O . VAL A 1 70 ? -6.127 12.023 2.906 1.00 56.44 70 VAL A O 1
ATOM 583 N N . ARG A 1 71 ? -6.644 14.208 2.778 1.00 47.97 71 ARG A N 1
ATOM 584 C CA . ARG A 1 71 ? -8.027 14.069 3.284 1.00 47.97 71 ARG A CA 1
ATOM 585 C C . ARG A 1 71 ? -9.093 13.762 2.227 1.00 47.97 71 ARG A C 1
ATOM 587 O O . ARG A 1 71 ? -10.105 13.164 2.572 1.00 47.97 71 ARG A O 1
ATOM 594 N N . PHE A 1 72 ? -8.919 14.189 0.978 1.00 43.72 72 PHE A N 1
ATOM 595 C CA . PHE A 1 72 ? -9.994 14.186 -0.030 1.00 43.72 72 PHE A CA 1
ATOM 596 C C . PHE A 1 72 ? -9.645 13.442 -1.318 1.00 43.72 72 PHE A C 1
ATOM 598 O O . PHE A 1 72 ? -10.541 13.198 -2.123 1.00 43.72 72 PHE A O 1
ATOM 605 N N . SER A 1 73 ? -8.380 13.076 -1.534 1.00 50.09 73 SER A N 1
ATOM 606 C CA . SER A 1 73 ? -7.977 12.373 -2.760 1.00 50.09 73 SER A CA 1
ATOM 607 C C . SER A 1 73 ? -7.203 11.087 -2.496 1.00 50.09 73 SER A C 1
ATOM 609 O O . SER A 1 73 ? -7.174 10.239 -3.374 1.00 50.09 73 SER A O 1
ATOM 611 N N . PHE A 1 74 ? -6.632 10.906 -1.300 1.00 56.88 74 PHE A N 1
ATOM 612 C CA . PHE A 1 74 ? -5.788 9.772 -0.908 1.00 56.88 74 PHE A CA 1
ATOM 613 C C . PHE A 1 74 ? -4.939 9.226 -2.067 1.00 56.88 74 PHE A C 1
ATOM 615 O O . PHE A 1 74 ? -5.060 8.080 -2.487 1.00 56.88 74 PHE A O 1
ATOM 622 N N . HIS A 1 75 ? -4.101 10.094 -2.633 1.00 58.94 75 HIS A N 1
ATOM 623 C CA . HIS A 1 75 ? -3.072 9.697 -3.592 1.00 58.94 75 HIS A CA 1
ATOM 624 C C . HIS A 1 75 ? -1.774 9.572 -2.812 1.00 58.94 75 HIS A C 1
ATOM 626 O O . HIS A 1 75 ? -1.114 10.575 -2.550 1.00 58.94 75 HIS A O 1
ATOM 632 N N . LEU A 1 76 ? -1.430 8.352 -2.394 1.00 54.81 76 LEU A N 1
ATOM 633 C CA . LEU A 1 76 ? -0.243 8.084 -1.573 1.00 54.81 76 LEU A CA 1
ATOM 634 C C . LEU A 1 76 ? 1.051 8.626 -2.199 1.00 54.81 76 LEU A C 1
ATOM 636 O O . LEU A 1 76 ? 1.983 8.964 -1.477 1.00 54.81 76 LEU A O 1
ATOM 640 N N . GLU A 1 77 ? 1.103 8.733 -3.526 1.00 54.22 77 GLU A N 1
ATOM 641 C CA . GLU A 1 77 ? 2.216 9.326 -4.263 1.00 54.22 77 GLU A CA 1
ATOM 642 C C . GLU A 1 77 ? 2.365 10.843 -4.086 1.00 54.22 77 GLU A C 1
ATOM 644 O O . GLU A 1 77 ? 3.478 11.345 -4.179 1.00 54.22 77 GLU A O 1
ATOM 649 N N . GLY A 1 78 ? 1.280 11.579 -3.824 1.00 50.16 78 GLY A N 1
ATOM 650 C CA . GLY A 1 78 ? 1.325 13.025 -3.556 1.00 50.16 78 GLY A CA 1
ATOM 651 C C . GLY A 1 78 ? 1.769 13.363 -2.128 1.00 50.16 78 GLY A C 1
ATOM 652 O O . GLY A 1 78 ? 2.192 14.478 -1.843 1.00 50.16 78 GLY A O 1
ATOM 653 N N . ILE A 1 79 ? 1.737 12.377 -1.225 1.00 52.88 79 ILE A N 1
ATOM 654 C CA . ILE A 1 79 ? 2.102 12.538 0.194 1.00 52.88 79 ILE A CA 1
ATOM 655 C C . ILE A 1 79 ? 3.632 12.424 0.395 1.00 52.88 79 ILE A C 1
ATOM 657 O O . ILE A 1 79 ? 4.142 12.643 1.489 1.00 52.88 79 ILE A O 1
ATOM 661 N N . GLN A 1 80 ? 4.386 12.143 -0.675 1.00 44.91 80 GLN A N 1
ATOM 662 C CA . GLN A 1 80 ? 5.805 11.767 -0.674 1.00 44.91 80 GLN A CA 1
ATOM 663 C C . GLN A 1 80 ? 6.758 12.782 -0.009 1.00 44.91 80 GLN A C 1
ATOM 665 O O . GLN A 1 80 ? 7.835 12.387 0.419 1.00 44.91 80 GLN A O 1
ATOM 670 N N . ILE A 1 81 ? 6.376 14.057 0.122 1.00 43.69 81 ILE A N 1
ATOM 671 C CA . ILE A 1 81 ? 7.241 15.090 0.725 1.00 43.69 81 ILE A CA 1
ATOM 672 C C . ILE A 1 81 ? 7.207 15.047 2.268 1.00 43.69 81 ILE A C 1
ATOM 674 O O . ILE A 1 81 ? 8.156 15.481 2.908 1.00 43.69 81 ILE A O 1
ATOM 678 N N . TRP A 1 82 ? 6.166 14.465 2.880 1.00 45.91 82 TRP A N 1
ATOM 679 C CA . TRP A 1 82 ? 5.914 14.619 4.326 1.00 45.91 82 TRP A CA 1
ATOM 680 C C . TRP A 1 82 ? 5.495 13.332 5.044 1.00 45.91 82 TRP A C 1
ATOM 682 O O . TRP A 1 82 ? 5.027 13.377 6.184 1.00 45.91 82 TRP A O 1
ATOM 692 N N . LEU A 1 83 ? 5.642 12.171 4.398 1.00 48.84 83 LEU A N 1
ATOM 693 C CA . LEU A 1 83 ? 5.580 10.895 5.104 1.00 48.84 83 LEU A CA 1
ATOM 694 C C . LEU A 1 83 ? 6.853 10.772 5.943 1.00 48.84 83 LEU A C 1
ATOM 696 O O . LEU A 1 83 ? 7.840 10.182 5.513 1.00 48.84 83 LEU A O 1
ATOM 700 N N . TYR A 1 84 ? 6.846 11.350 7.141 1.00 47.62 84 TYR A N 1
ATOM 701 C CA . TYR A 1 84 ? 7.806 10.932 8.148 1.00 47.62 84 TYR A CA 1
ATOM 702 C C . TYR A 1 84 ? 7.613 9.430 8.345 1.00 47.62 84 TYR A C 1
ATOM 704 O O . TYR A 1 84 ? 6.479 8.949 8.466 1.00 47.62 84 TYR A O 1
ATOM 712 N N . ASP A 1 85 ? 8.723 8.688 8.349 1.00 48.59 85 ASP A N 1
ATOM 713 C CA . ASP A 1 85 ? 8.742 7.348 8.924 1.00 48.59 85 ASP A CA 1
ATOM 714 C C . ASP A 1 85 ? 8.003 7.443 10.269 1.00 48.59 85 ASP A C 1
ATOM 716 O O . ASP A 1 85 ? 8.078 8.482 10.940 1.00 48.59 85 ASP A O 1
ATOM 720 N N . MET A 1 86 ? 7.284 6.405 10.692 1.00 51.75 86 MET A N 1
ATOM 721 C CA . MET A 1 86 ? 6.834 6.339 12.085 1.00 51.75 86 MET A CA 1
ATOM 722 C C . MET A 1 86 ? 8.081 6.128 12.961 1.00 51.75 86 MET A C 1
ATOM 724 O O . MET A 1 86 ? 8.297 5.055 13.513 1.00 51.75 86 MET A O 1
ATOM 728 N N . GLN A 1 87 ? 8.955 7.137 13.009 1.00 43.16 87 GLN A N 1
ATOM 729 C CA . GLN A 1 87 ? 10.287 7.123 13.600 1.00 43.16 87 GLN A CA 1
ATOM 730 C C . GLN A 1 87 ? 10.186 6.950 15.114 1.00 43.16 87 GLN A C 1
ATOM 732 O O . GLN A 1 87 ? 11.109 6.427 15.731 1.00 43.16 87 GLN A O 1
ATOM 737 N N . ASP A 1 88 ? 9.018 7.251 15.686 1.00 46.34 88 ASP A N 1
ATOM 738 C CA . ASP A 1 88 ? 8.631 6.800 17.016 1.00 46.34 88 ASP A CA 1
ATOM 739 C C . ASP A 1 88 ? 7.919 5.432 16.964 1.00 46.34 88 ASP A C 1
ATOM 741 O O . ASP A 1 88 ? 6.779 5.240 17.394 1.00 46.34 88 ASP A O 1
ATOM 745 N N . SER A 1 89 ? 8.620 4.449 16.394 1.00 45.97 89 SER A N 1
ATOM 746 C CA . SER A 1 89 ? 8.222 3.033 16.302 1.00 45.97 89 SER A CA 1
ATOM 747 C C . SER A 1 89 ? 7.942 2.383 17.666 1.00 45.97 89 SER A C 1
ATOM 749 O O . SER A 1 89 ? 7.401 1.280 17.728 1.00 45.97 89 SER A O 1
ATOM 751 N N . SER A 1 90 ? 8.241 3.083 18.764 1.00 43.59 90 SER A N 1
ATOM 752 C CA . SER A 1 90 ? 7.939 2.660 20.128 1.00 43.59 90 SER A CA 1
ATOM 753 C C . SER A 1 90 ? 6.435 2.660 20.460 1.00 43.59 90 SER A C 1
ATOM 755 O O . SER A 1 90 ? 6.025 1.992 21.410 1.00 43.59 90 SER A O 1
ATOM 757 N N . ALA A 1 91 ? 5.596 3.344 19.665 1.00 51.31 91 ALA A N 1
ATOM 758 C CA . ALA A 1 91 ? 4.159 3.489 19.930 1.00 51.31 91 ALA A CA 1
ATOM 759 C C . ALA A 1 91 ? 3.235 2.636 19.035 1.00 51.31 91 ALA A C 1
ATOM 761 O O . ALA A 1 91 ? 2.055 2.466 19.362 1.00 51.31 91 ALA A O 1
ATOM 762 N N . LEU A 1 92 ? 3.724 2.091 17.912 1.00 63.31 92 LEU A N 1
ATOM 763 C CA . LEU A 1 92 ? 2.899 1.258 17.033 1.00 63.31 92 LEU A CA 1
ATOM 764 C C . LEU A 1 92 ? 2.956 -0.207 17.480 1.00 63.31 92 LEU A C 1
ATOM 766 O O . LEU A 1 92 ? 3.834 -0.970 17.083 1.00 63.31 92 LEU A O 1
ATOM 770 N N . ILE A 1 93 ? 1.962 -0.618 18.266 1.00 73.56 93 ILE A N 1
ATOM 771 C CA . ILE A 1 93 ? 1.702 -2.038 18.515 1.00 73.56 93 ILE A CA 1
ATOM 772 C C . ILE A 1 93 ? 1.122 -2.630 17.224 1.00 73.56 93 ILE A C 1
ATOM 774 O O . ILE A 1 93 ? -0.070 -2.491 16.943 1.00 73.56 93 ILE A O 1
ATOM 778 N N . ALA A 1 94 ? 1.991 -3.241 16.423 1.00 84.25 94 ALA A N 1
ATOM 779 C CA . ALA A 1 94 ? 1.653 -3.917 15.177 1.00 84.25 94 ALA A CA 1
ATOM 780 C C . ALA A 1 94 ? 2.009 -5.415 15.254 1.00 84.25 94 ALA A C 1
ATOM 782 O O . ALA A 1 94 ? 2.956 -5.781 15.951 1.00 84.25 94 ALA A O 1
ATOM 783 N N . PRO A 1 95 ? 1.256 -6.277 14.551 1.00 91.50 95 PRO A N 1
ATOM 784 C CA . PRO A 1 95 ? 1.500 -7.713 14.504 1.00 91.50 95 PRO A CA 1
ATOM 785 C C . PRO A 1 95 ? 2.793 -8.040 13.744 1.00 91.50 95 PRO A C 1
ATOM 787 O O . PRO A 1 95 ? 3.211 -7.292 12.858 1.00 91.50 95 PRO A O 1
ATOM 790 N N . ASP A 1 96 ? 3.389 -9.196 14.042 1.00 93.31 96 ASP A N 1
ATOM 791 C CA . ASP A 1 96 ? 4.671 -9.624 13.462 1.00 93.31 96 ASP A CA 1
ATOM 792 C C . ASP A 1 96 ? 4.661 -9.622 11.929 1.00 93.31 96 ASP A C 1
ATOM 794 O O . ASP A 1 96 ? 5.622 -9.184 11.303 1.00 93.31 96 ASP A O 1
ATOM 798 N N . SER A 1 97 ? 3.547 -10.015 11.305 1.00 94.94 97 SER A N 1
ATOM 799 C CA . SER A 1 97 ? 3.409 -10.048 9.844 1.00 94.94 97 SER A CA 1
ATOM 800 C C . SER A 1 97 ? 3.593 -8.679 9.176 1.00 94.94 97 SER A C 1
ATOM 802 O O . SER A 1 97 ? 4.134 -8.598 8.068 1.00 94.94 97 SER A O 1
ATOM 804 N N . PHE A 1 98 ? 3.196 -7.595 9.851 1.00 92.19 98 PHE A N 1
ATOM 805 C CA . PHE A 1 98 ? 3.445 -6.232 9.389 1.00 92.19 98 PHE A CA 1
ATOM 806 C C . PHE A 1 98 ? 4.938 -5.899 9.465 1.00 92.19 98 PHE A C 1
ATOM 808 O O . PHE A 1 98 ? 5.512 -5.425 8.483 1.00 92.19 98 PHE A O 1
ATOM 815 N N . TRP A 1 99 ? 5.586 -6.189 10.597 1.00 89.94 99 TRP A N 1
ATOM 816 C CA . TRP A 1 99 ? 7.015 -5.927 10.781 1.00 89.94 99 TRP A CA 1
ATOM 817 C C . TRP A 1 99 ? 7.886 -6.769 9.851 1.00 89.94 99 TRP A C 1
ATOM 819 O O . TRP A 1 99 ? 8.871 -6.269 9.312 1.00 89.94 99 TRP A O 1
ATOM 829 N N . GLU A 1 100 ? 7.505 -8.017 9.589 1.00 94.44 100 GLU A N 1
ATOM 830 C CA . GLU A 1 100 ? 8.143 -8.866 8.585 1.00 94.44 100 GLU A CA 1
ATOM 831 C C . GLU A 1 100 ? 8.083 -8.236 7.190 1.00 94.44 100 GLU A C 1
ATOM 833 O O . GLU A 1 100 ? 9.091 -8.209 6.481 1.00 94.44 100 GLU A O 1
ATOM 838 N N . ALA A 1 101 ? 6.920 -7.711 6.789 1.00 95.31 101 ALA A N 1
ATOM 839 C CA . ALA A 1 101 ? 6.765 -7.015 5.516 1.00 95.31 101 ALA A CA 1
ATOM 840 C C . ALA A 1 101 ? 7.607 -5.734 5.468 1.00 95.31 101 ALA A C 1
ATOM 842 O O . ALA A 1 101 ? 8.362 -5.524 4.520 1.00 95.31 101 ALA A O 1
ATOM 843 N N . TYR A 1 102 ? 7.524 -4.904 6.508 1.00 90.81 102 TYR A N 1
ATOM 844 C CA . TYR A 1 102 ? 8.264 -3.649 6.610 1.00 90.81 102 TYR A CA 1
ATOM 845 C C . TYR A 1 102 ? 9.777 -3.881 6.524 1.00 90.81 102 TYR A C 1
ATOM 847 O O . TYR A 1 102 ? 10.444 -3.313 5.659 1.00 90.81 102 TYR A O 1
ATOM 855 N N . ASN A 1 103 ? 10.304 -4.803 7.334 1.00 91.75 103 ASN A N 1
ATOM 856 C CA . ASN A 1 103 ? 11.721 -5.158 7.343 1.00 91.75 103 ASN A CA 1
ATOM 857 C C . ASN A 1 103 ? 12.167 -5.801 6.027 1.00 91.75 103 ASN A C 1
ATOM 859 O O . ASN A 1 103 ? 13.282 -5.551 5.568 1.00 91.75 103 ASN A O 1
ATOM 863 N N . PHE A 1 104 ? 11.306 -6.595 5.381 1.00 94.69 104 PHE A N 1
ATOM 864 C CA . PHE A 1 104 ? 11.592 -7.136 4.055 1.00 94.69 104 PHE A CA 1
ATOM 865 C C . PHE A 1 104 ? 11.867 -6.018 3.038 1.00 94.69 104 PHE A C 1
ATOM 867 O O . PHE A 1 104 ? 12.879 -6.076 2.331 1.00 94.69 104 PHE A O 1
ATOM 874 N N . TYR A 1 105 ? 11.014 -4.991 2.977 1.00 92.12 105 TYR A N 1
ATOM 875 C CA . TYR A 1 105 ? 11.218 -3.876 2.054 1.00 92.12 105 TYR A CA 1
ATOM 876 C C . TYR A 1 105 ? 12.366 -2.964 2.487 1.00 92.12 105 TYR A C 1
ATOM 878 O O . TYR A 1 105 ? 13.173 -2.617 1.630 1.00 92.12 105 TYR A O 1
ATOM 886 N N . LYS A 1 106 ? 12.510 -2.630 3.779 1.00 88.81 106 LYS A N 1
ATOM 887 C CA . LYS A 1 106 ? 13.651 -1.837 4.286 1.00 88.81 106 LYS A CA 1
ATOM 888 C C . LYS A 1 106 ? 14.988 -2.462 3.875 1.00 88.81 106 LYS A C 1
ATOM 890 O O . LYS A 1 106 ? 15.829 -1.800 3.274 1.00 88.81 106 LYS A O 1
ATOM 895 N N . ASN A 1 107 ? 15.143 -3.768 4.094 1.00 91.31 107 ASN A N 1
ATOM 896 C CA . ASN A 1 107 ? 16.385 -4.486 3.799 1.00 91.31 107 ASN A CA 1
ATOM 897 C C . ASN A 1 107 ? 16.647 -4.699 2.301 1.00 91.31 107 ASN A C 1
ATOM 899 O O . ASN A 1 107 ? 17.775 -5.005 1.927 1.00 91.31 107 ASN A O 1
ATOM 903 N N . THR A 1 108 ? 15.627 -4.588 1.444 1.00 90.50 108 THR A N 1
ATOM 904 C CA . THR A 1 108 ? 15.778 -4.850 0.000 1.00 90.50 108 THR A CA 1
ATOM 905 C C . THR A 1 108 ? 15.785 -3.574 -0.841 1.00 90.50 108 THR A C 1
ATOM 907 O O . THR A 1 108 ? 16.440 -3.538 -1.877 1.00 90.50 108 THR A O 1
ATOM 910 N N . ILE A 1 109 ? 15.040 -2.547 -0.426 1.00 88.69 109 ILE A N 1
ATOM 911 C CA . ILE A 1 109 ? 14.828 -1.303 -1.175 1.00 88.69 109 ILE A CA 1
ATOM 912 C C . ILE A 1 109 ? 15.659 -0.170 -0.586 1.00 88.69 109 ILE A C 1
ATOM 914 O O . ILE A 1 109 ? 16.486 0.390 -1.297 1.00 88.69 109 ILE A O 1
ATOM 918 N N . GLU A 1 110 ? 15.479 0.142 0.700 1.00 82.00 110 GLU A N 1
ATOM 919 C CA . GLU A 1 110 ? 16.211 1.244 1.338 1.00 82.00 110 GLU A CA 1
ATOM 920 C C . GLU A 1 110 ? 17.692 0.921 1.512 1.00 82.00 110 GLU A C 1
ATOM 922 O O . GLU A 1 110 ? 18.542 1.727 1.156 1.00 82.00 110 GLU A O 1
ATOM 927 N N . ALA A 1 111 ? 18.025 -0.287 1.976 1.00 85.50 111 ALA A N 1
ATOM 928 C CA . ALA A 1 111 ? 19.423 -0.704 2.114 1.00 85.50 111 ALA A CA 1
ATOM 929 C C . ALA A 1 111 ? 20.181 -0.747 0.771 1.00 85.50 111 ALA A C 1
ATOM 931 O O . ALA A 1 111 ? 21.410 -0.736 0.757 1.00 85.50 111 ALA A O 1
ATOM 932 N N . ALA A 1 112 ? 19.454 -0.815 -0.349 1.00 87.00 112 ALA A N 1
ATOM 933 C CA . ALA A 1 112 ? 20.001 -0.786 -1.701 1.00 87.00 112 ALA A CA 1
ATOM 934 C C . ALA A 1 112 ? 19.921 0.604 -2.359 1.00 87.00 112 ALA A C 1
ATOM 936 O O . ALA A 1 112 ? 20.274 0.714 -3.531 1.00 87.00 112 ALA A O 1
ATOM 937 N N . ASP A 1 113 ? 19.449 1.624 -1.634 1.00 85.94 113 ASP A N 1
ATOM 938 C CA . ASP A 1 113 ? 19.267 2.997 -2.124 1.00 85.94 113 ASP A CA 1
ATOM 939 C C . ASP A 1 113 ? 18.401 3.074 -3.400 1.00 85.94 113 ASP A C 1
ATOM 941 O O . ASP A 1 113 ? 18.731 3.730 -4.383 1.00 85.94 113 ASP A O 1
ATOM 945 N N . ILE A 1 114 ? 17.303 2.306 -3.428 1.00 85.75 114 ILE A N 1
ATOM 946 C CA . ILE A 1 114 ? 16.353 2.250 -4.561 1.00 85.75 114 ILE A CA 1
ATOM 947 C C . ILE A 1 114 ? 15.135 3.161 -4.317 1.00 85.75 114 ILE A C 1
ATOM 949 O O . ILE A 1 114 ? 14.379 3.489 -5.242 1.00 85.75 114 ILE A O 1
ATOM 953 N N . GLY A 1 115 ? 14.886 3.503 -3.056 1.00 85.12 115 GLY A N 1
ATOM 954 C CA . GLY A 1 115 ? 13.751 4.307 -2.637 1.00 85.12 115 GLY A 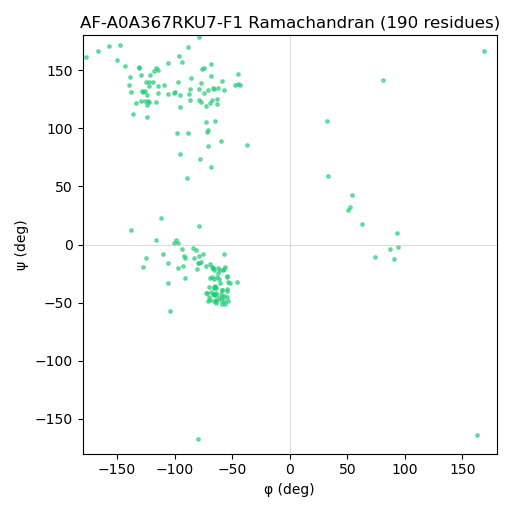CA 1
ATOM 955 C C . GLY A 1 115 ? 13.474 4.196 -1.147 1.00 85.12 115 GLY A C 1
ATOM 956 O O . GLY A 1 115 ? 14.293 3.691 -0.386 1.00 85.12 115 GLY A O 1
ATOM 957 N N . SER A 1 116 ? 12.280 4.620 -0.751 1.00 82.94 116 SER A N 1
ATOM 958 C CA . SER A 1 116 ? 11.857 4.740 0.645 1.00 82.94 116 SER A CA 1
ATOM 959 C C . SER A 1 116 ? 10.722 3.777 0.995 1.00 82.94 116 SER A C 1
ATOM 961 O O . SER A 1 116 ? 9.879 3.436 0.155 1.00 82.94 116 SER A O 1
ATOM 963 N N . VAL A 1 117 ? 10.689 3.356 2.257 1.00 84.88 117 VAL A N 1
ATOM 964 C CA . VAL A 1 117 ? 9.720 2.424 2.837 1.00 84.88 117 VAL A CA 1
ATOM 965 C C . VAL A 1 117 ? 9.053 3.080 4.039 1.00 84.88 117 VAL A C 1
ATOM 967 O O . VAL A 1 117 ? 9.712 3.547 4.962 1.00 84.88 117 VAL A O 1
ATOM 970 N N . PHE A 1 118 ? 7.726 3.055 4.047 1.00 81.88 118 PHE A N 1
ATOM 971 C CA . PHE A 1 118 ? 6.887 3.709 5.039 1.00 81.88 118 PHE A CA 1
ATOM 972 C C . PHE A 1 118 ? 5.933 2.702 5.678 1.00 81.88 118 PHE A C 1
ATOM 974 O O . PHE A 1 118 ? 5.352 1.855 4.994 1.00 81.88 118 PHE A O 1
ATOM 981 N N . GLY A 1 119 ? 5.738 2.830 6.988 1.00 80.69 119 GLY A N 1
ATOM 982 C CA . GLY A 1 119 ? 4.669 2.168 7.730 1.00 80.69 119 GLY A CA 1
ATOM 983 C C . GLY A 1 119 ? 3.521 3.145 7.959 1.00 80.69 119 GLY A C 1
ATOM 984 O O . GLY A 1 119 ? 3.749 4.275 8.376 1.00 80.69 119 GLY A O 1
ATOM 985 N N . LEU A 1 120 ? 2.290 2.729 7.673 1.00 81.25 120 LEU A N 1
ATOM 986 C CA . LEU A 1 120 ? 1.086 3.552 7.783 1.00 81.25 120 LEU A CA 1
ATOM 987 C C . LEU A 1 120 ? 0.017 2.814 8.583 1.00 81.25 120 LEU A C 1
ATOM 989 O O . LEU A 1 120 ? -0.131 1.601 8.461 1.00 81.25 120 LEU A O 1
ATOM 993 N N . LYS A 1 121 ? -0.782 3.560 9.345 1.00 82.88 121 LYS A N 1
ATOM 994 C CA . LYS A 1 121 ? -1.985 3.055 10.002 1.00 82.88 121 LYS A CA 1
ATOM 995 C C . LYS A 1 121 ? -3.169 3.885 9.527 1.00 82.88 121 LYS A C 1
ATOM 997 O O . LYS A 1 121 ? -3.161 5.104 9.680 1.00 82.88 121 LYS A O 1
ATOM 1002 N N . ILE A 1 122 ? -4.182 3.245 8.951 1.00 81.56 122 ILE A N 1
ATOM 1003 C CA . ILE A 1 122 ? -5.329 3.929 8.343 1.00 81.56 122 ILE A CA 1
ATOM 1004 C C . ILE A 1 122 ? -6.621 3.265 8.795 1.00 81.56 122 ILE A C 1
ATOM 1006 O O . ILE A 1 122 ? -6.817 2.079 8.559 1.00 81.56 122 ILE A O 1
ATOM 1010 N N . THR A 1 123 ? -7.520 4.017 9.419 1.00 81.94 123 THR A N 1
ATOM 1011 C CA . THR A 1 123 ? -8.891 3.565 9.665 1.00 81.94 123 THR A CA 1
ATOM 1012 C C . THR A 1 123 ? -9.700 3.723 8.391 1.00 81.94 123 THR A C 1
ATOM 1014 O O . THR A 1 123 ? -9.786 4.834 7.884 1.00 81.94 123 THR A O 1
ATOM 1017 N N . ILE A 1 124 ? -10.320 2.656 7.896 1.00 84.31 124 ILE A N 1
ATOM 1018 C CA . ILE A 1 124 ? -11.214 2.645 6.732 1.00 84.31 124 ILE A CA 1
ATOM 1019 C C . ILE A 1 124 ? -12.550 2.076 7.208 1.00 84.31 124 ILE A C 1
ATOM 1021 O O . ILE A 1 124 ? -12.588 0.990 7.776 1.00 84.31 124 ILE A O 1
ATOM 1025 N N . GLN A 1 125 ? -13.647 2.816 7.027 1.00 83.56 125 GLN A N 1
ATOM 1026 C CA . GLN A 1 125 ? -14.983 2.420 7.511 1.00 83.56 125 GLN A CA 1
ATOM 1027 C C . GLN A 1 125 ? -15.028 2.043 9.010 1.00 83.56 125 GLN A C 1
ATOM 1029 O O . GLN A 1 125 ? -15.826 1.210 9.427 1.00 83.56 125 GLN A O 1
ATOM 1034 N N . GLY A 1 126 ? -14.186 2.676 9.835 1.00 81.25 126 GLY A N 1
ATOM 1035 C CA . GLY A 1 126 ? -14.108 2.414 11.279 1.00 81.25 126 GLY A CA 1
ATOM 1036 C C . GLY A 1 126 ? -13.166 1.273 11.688 1.00 81.25 126 GLY A C 1
ATOM 1037 O O . GLY A 1 126 ? -12.944 1.079 12.883 1.00 81.25 126 GLY A O 1
ATOM 1038 N N . GLU A 1 127 ? -12.557 0.568 10.734 1.00 86.50 127 GLU A N 1
ATOM 1039 C CA . GLU A 1 127 ? -11.601 -0.515 10.986 1.00 86.50 127 GLU A CA 1
ATOM 1040 C C . GLU A 1 127 ? -10.169 -0.068 10.678 1.00 86.50 127 GLU A C 1
ATOM 1042 O O . GLU A 1 127 ? -9.912 0.473 9.603 1.00 86.50 127 GLU A O 1
ATOM 1047 N N . ASP A 1 128 ? -9.216 -0.280 11.597 1.00 86.50 128 ASP A N 1
ATOM 1048 C CA . ASP A 1 128 ? -7.821 0.049 11.284 1.00 86.50 128 ASP A CA 1
ATOM 1049 C C . ASP A 1 128 ? -7.194 -1.004 10.385 1.00 86.50 128 ASP A C 1
ATOM 1051 O O . ASP A 1 128 ? -7.290 -2.210 10.610 1.00 86.50 128 ASP A O 1
ATOM 1055 N N . THR A 1 129 ? -6.436 -0.488 9.440 1.00 90.12 129 THR A N 1
ATOM 1056 C CA . THR A 1 129 ? -5.513 -1.215 8.594 1.00 90.12 129 THR A CA 1
ATOM 1057 C C . THR A 1 129 ? -4.102 -0.726 8.867 1.00 90.12 129 THR A C 1
ATOM 1059 O O . THR A 1 129 ? -3.881 0.423 9.266 1.00 90.12 129 THR A O 1
ATOM 1062 N N . LEU A 1 130 ? -3.143 -1.612 8.655 1.00 89.31 130 LEU A N 1
ATOM 1063 C CA . LEU A 1 130 ? -1.721 -1.324 8.684 1.00 89.31 130 LEU A CA 1
ATOM 1064 C C . LEU A 1 130 ? -1.189 -1.532 7.273 1.00 89.31 130 LEU A C 1
ATOM 1066 O O . LEU A 1 130 ? -1.459 -2.564 6.667 1.00 89.31 130 LEU A O 1
ATOM 1070 N N . ALA A 1 131 ? -0.450 -0.575 6.733 1.00 90.50 131 ALA A N 1
ATOM 1071 C CA . ALA A 1 131 ? 0.072 -0.661 5.381 1.00 90.50 131 ALA A CA 1
ATOM 1072 C C . ALA A 1 131 ? 1.571 -0.397 5.348 1.00 90.50 131 ALA A C 1
ATOM 1074 O O . ALA A 1 131 ? 2.051 0.589 5.901 1.00 90.50 131 ALA A O 1
ATOM 1075 N N . VAL A 1 132 ? 2.298 -1.269 4.660 1.00 89.94 132 VAL A N 1
ATOM 1076 C CA . VAL A 1 132 ? 3.679 -1.027 4.260 1.00 89.94 132 VAL A CA 1
ATOM 1077 C C . VAL A 1 132 ? 3.648 -0.483 2.844 1.00 89.94 132 VAL A C 1
ATOM 1079 O O . VAL A 1 132 ? 3.169 -1.149 1.923 1.00 89.94 132 VAL A O 1
ATOM 1082 N N . ARG A 1 133 ? 4.142 0.738 2.670 1.00 87.31 133 ARG A N 1
ATOM 1083 C CA . ARG A 1 133 ? 4.206 1.422 1.381 1.00 87.31 133 ARG A CA 1
ATOM 1084 C C . ARG A 1 133 ? 5.656 1.613 0.986 1.00 87.31 133 ARG A C 1
ATOM 1086 O O . ARG A 1 133 ? 6.471 2.045 1.786 1.00 87.31 133 ARG A O 1
ATOM 1093 N N . VAL A 1 134 ? 5.956 1.350 -0.274 1.00 86.44 134 VAL A N 1
ATOM 1094 C CA . VAL A 1 134 ? 7.276 1.574 -0.853 1.00 86.44 134 VAL A CA 1
ATOM 1095 C C . VAL A 1 134 ? 7.146 2.507 -2.034 1.00 86.44 134 VAL A C 1
ATOM 1097 O O . VAL A 1 134 ? 6.251 2.326 -2.864 1.00 86.44 134 VAL A O 1
ATOM 1100 N N . ILE A 1 135 ? 8.054 3.470 -2.126 1.00 82.81 135 ILE A N 1
ATOM 1101 C CA . ILE A 1 135 ? 8.168 4.371 -3.266 1.00 82.81 135 ILE A CA 1
ATOM 1102 C C . ILE A 1 135 ? 9.619 4.357 -3.729 1.00 82.81 135 ILE A C 1
ATOM 1104 O O . ILE A 1 135 ? 10.522 4.617 -2.949 1.00 82.81 135 ILE A O 1
ATOM 1108 N N . THR A 1 136 ? 9.832 4.026 -4.995 1.00 84.00 136 THR A N 1
ATOM 1109 C CA . THR A 1 136 ? 11.146 4.075 -5.645 1.00 84.00 136 THR A CA 1
ATOM 1110 C C . THR A 1 136 ? 11.351 5.399 -6.353 1.00 84.00 136 THR A C 1
ATOM 1112 O O . THR A 1 136 ? 10.381 5.994 -6.835 1.00 84.00 136 THR A O 1
ATOM 1115 N N . ASP A 1 137 ? 12.607 5.769 -6.559 1.00 74.88 137 ASP A N 1
ATOM 1116 C CA . ASP A 1 137 ? 12.984 6.991 -7.278 1.00 74.88 137 ASP A CA 1
ATOM 1117 C C . ASP A 1 137 ? 12.502 6.994 -8.739 1.00 74.88 137 ASP A C 1
ATOM 1119 O O . ASP A 1 137 ? 12.230 8.038 -9.328 1.00 74.88 137 ASP A O 1
ATOM 1123 N N . GLY A 1 138 ? 12.295 5.805 -9.316 1.00 72.06 138 GLY A N 1
ATOM 1124 C CA . GLY A 1 138 ? 11.728 5.605 -10.653 1.00 72.06 138 GLY A CA 1
ATOM 1125 C C . GLY A 1 138 ? 10.205 5.747 -10.740 1.00 72.06 138 GLY A C 1
ATOM 1126 O O . GLY A 1 138 ? 9.618 5.286 -11.710 1.00 72.06 138 GLY A O 1
ATOM 1127 N N . SER A 1 139 ? 9.538 6.332 -9.738 1.00 73.62 139 SER A N 1
ATOM 1128 C CA . SER A 1 139 ? 8.069 6.430 -9.654 1.00 73.62 139 SER A CA 1
ATOM 1129 C C . SER A 1 139 ? 7.345 5.084 -9.561 1.00 73.62 139 SER A C 1
ATOM 1131 O O . SER A 1 139 ? 6.150 5.005 -9.801 1.00 73.62 139 SER A O 1
ATOM 1133 N N . HIS A 1 140 ? 8.019 3.997 -9.209 1.00 83.44 140 HIS A N 1
ATOM 1134 C CA . HIS A 1 140 ? 7.369 2.714 -8.952 1.00 83.44 140 HIS A CA 1
ATOM 1135 C C . HIS A 1 140 ? 7.122 2.518 -7.460 1.00 83.44 140 HIS A C 1
ATOM 1137 O O . HIS A 1 140 ? 7.769 3.159 -6.636 1.00 83.44 140 HIS A O 1
ATOM 1143 N N . GLY A 1 141 ? 6.240 1.598 -7.086 1.00 87.94 141 GLY A N 1
ATOM 1144 C CA . GLY A 1 141 ? 6.017 1.317 -5.675 1.00 87.94 141 GLY A CA 1
ATOM 1145 C C . GLY A 1 141 ? 5.437 -0.053 -5.385 1.00 87.94 141 GLY A C 1
ATOM 1146 O O . GLY A 1 141 ? 5.076 -0.821 -6.281 1.00 87.94 141 GLY A O 1
ATOM 1147 N N . TRP A 1 142 ? 5.410 -0.380 -4.105 1.00 91.62 142 TRP A N 1
ATOM 1148 C CA . TRP A 1 142 ? 4.788 -1.589 -3.583 1.00 91.62 142 TRP A CA 1
ATOM 1149 C C . TRP A 1 142 ? 3.890 -1.215 -2.418 1.00 91.62 142 TRP A C 1
ATOM 1151 O O . TRP A 1 142 ? 4.121 -0.218 -1.734 1.00 91.62 142 TRP A O 1
ATOM 1161 N N . LEU A 1 143 ? 2.857 -2.014 -2.213 1.00 92.69 143 LEU A N 1
ATOM 1162 C CA . LEU A 1 143 ? 1.916 -1.857 -1.122 1.00 92.69 143 LEU A CA 1
ATOM 1163 C C . LEU A 1 143 ? 1.611 -3.238 -0.551 1.00 92.69 143 LEU A C 1
ATOM 1165 O O . LEU A 1 143 ? 1.274 -4.146 -1.304 1.00 92.69 143 LEU A O 1
ATOM 1169 N N . GLU A 1 144 ? 1.686 -3.392 0.763 1.00 95.44 144 GLU A N 1
ATOM 1170 C CA . GLU A 1 144 ? 1.117 -4.533 1.483 1.00 95.44 144 GLU A CA 1
ATOM 1171 C C . GLU A 1 144 ? 0.231 -4.006 2.603 1.00 95.44 144 GLU A C 1
ATOM 1173 O O . GLU A 1 144 ? 0.650 -3.117 3.338 1.00 95.44 144 GLU A O 1
ATOM 1178 N N . VAL A 1 145 ? -0.989 -4.530 2.718 1.00 94.81 145 VAL A N 1
ATOM 1179 C CA . VAL A 1 145 ? -1.982 -4.073 3.697 1.00 94.81 145 VAL A CA 1
ATOM 1180 C C . VAL A 1 145 ? -2.413 -5.232 4.582 1.00 94.81 145 VAL A C 1
ATOM 1182 O O . VAL A 1 145 ? -2.619 -6.349 4.104 1.00 94.81 145 VAL A O 1
ATOM 1185 N N . PHE A 1 146 ? -2.570 -4.948 5.867 1.00 94.31 146 PHE A N 1
ATOM 1186 C CA . PHE A 1 146 ? -2.909 -5.884 6.924 1.00 94.31 146 PHE A CA 1
ATOM 1187 C C . PHE A 1 146 ? -4.059 -5.332 7.766 1.00 94.31 146 PHE A C 1
ATOM 1189 O O . PHE A 1 146 ? -4.222 -4.116 7.882 1.00 94.31 146 PHE A O 1
ATOM 1196 N N . ASP A 1 147 ? -4.847 -6.214 8.371 1.00 93.50 147 ASP A N 1
ATOM 1197 C CA . ASP A 1 147 ? -5.745 -5.825 9.459 1.00 93.50 147 ASP A CA 1
ATOM 1198 C C . ASP A 1 147 ? -4.977 -5.677 10.790 1.00 93.50 147 ASP A C 1
ATOM 1200 O O . ASP A 1 147 ? -3.770 -5.921 10.875 1.00 93.50 147 ASP A O 1
ATOM 1204 N N . ARG A 1 148 ? -5.684 -5.287 11.860 1.00 90.19 148 ARG A N 1
ATOM 1205 C CA . ARG A 1 148 ? -5.110 -5.169 13.216 1.00 90.19 148 ARG A CA 1
ATOM 1206 C C . ARG A 1 148 ? -4.549 -6.484 13.777 1.00 90.19 148 ARG A C 1
ATOM 1208 O O . ARG A 1 148 ? -3.751 -6.435 14.708 1.00 90.19 148 ARG A O 1
ATOM 1215 N N . LEU A 1 149 ? -4.989 -7.635 13.266 1.00 93.12 149 LEU A N 1
ATOM 1216 C CA . LEU A 1 149 ? -4.549 -8.961 13.709 1.00 93.12 149 LEU A CA 1
ATOM 1217 C C . LEU A 1 149 ? -3.353 -9.476 12.896 1.00 93.12 149 LEU A C 1
ATOM 1219 O O . LEU A 1 149 ? -2.747 -10.476 13.269 1.00 93.12 149 LEU A O 1
ATOM 1223 N N . GLY A 1 150 ? -3.003 -8.793 11.806 1.00 92.00 150 GLY A N 1
ATOM 1224 C CA . GLY A 1 150 ? -1.887 -9.144 10.938 1.00 92.00 150 GLY A CA 1
ATOM 1225 C C . GLY A 1 150 ? -2.276 -10.018 9.755 1.00 92.00 150 GLY A C 1
ATOM 1226 O O . GLY A 1 150 ? -1.387 -10.498 9.047 1.00 92.00 150 GLY A O 1
ATOM 1227 N N . ASN A 1 151 ? -3.570 -10.220 9.498 1.00 95.81 151 ASN A N 1
ATOM 1228 C CA . ASN A 1 151 ? -4.008 -10.906 8.290 1.00 95.81 151 ASN A CA 1
ATOM 1229 C C . ASN A 1 151 ? -3.772 -9.996 7.086 1.00 95.81 151 ASN A C 1
ATOM 1231 O O . ASN A 1 151 ? -4.135 -8.820 7.106 1.00 95.81 151 ASN A O 1
ATOM 1235 N N . ASN A 1 152 ? -3.181 -10.536 6.021 1.00 95.25 152 ASN A N 1
ATOM 1236 C CA . ASN A 1 152 ? -2.985 -9.784 4.788 1.00 95.25 152 ASN A CA 1
ATOM 1237 C C . ASN A 1 152 ? -4.339 -9.521 4.103 1.00 95.25 152 ASN A C 1
ATOM 1239 O O . ASN A 1 152 ? -5.063 -10.454 3.760 1.00 95.25 152 ASN A O 1
ATOM 1243 N N . LEU A 1 153 ? -4.655 -8.246 3.888 1.00 95.19 153 LEU A N 1
ATOM 1244 C CA . LEU A 1 153 ? -5.842 -7.779 3.164 1.00 95.19 153 LEU A CA 1
ATOM 1245 C C . LEU A 1 153 ? -5.555 -7.564 1.672 1.00 95.19 153 LEU A C 1
ATOM 1247 O O . LEU A 1 153 ? -6.470 -7.523 0.849 1.00 95.19 153 LEU A O 1
ATOM 1251 N N . GLY A 1 154 ? -4.279 -7.447 1.310 1.00 95.38 154 GLY A N 1
ATOM 1252 C CA . GLY A 1 154 ? -3.834 -7.414 -0.072 1.00 95.38 154 GLY A CA 1
ATOM 1253 C C . GLY A 1 154 ? -2.377 -7.002 -0.214 1.00 95.38 154 GLY A C 1
ATOM 1254 O O . GLY A 1 154 ? -1.754 -6.467 0.707 1.00 95.38 154 GLY A O 1
ATOM 1255 N N . ALA A 1 155 ? -1.844 -7.229 -1.409 1.00 96.31 155 ALA A N 1
ATOM 1256 C CA . ALA A 1 155 ? -0.547 -6.733 -1.828 1.00 96.31 155 ALA A CA 1
ATOM 1257 C C . ALA A 1 155 ? -0.630 -6.240 -3.275 1.00 96.31 155 ALA A C 1
ATOM 1259 O O . ALA A 1 155 ? -1.332 -6.838 -4.096 1.00 96.31 155 ALA A O 1
ATOM 1260 N N . ALA A 1 156 ? 0.088 -5.170 -3.598 1.00 94.50 156 ALA A N 1
ATOM 1261 C CA . ALA A 1 156 ? 0.076 -4.586 -4.925 1.00 94.50 156 ALA A CA 1
ATOM 1262 C C . ALA A 1 156 ? 1.434 -4.050 -5.374 1.00 94.50 156 ALA A C 1
ATOM 1264 O O . ALA A 1 156 ? 2.271 -3.623 -4.575 1.00 94.50 156 ALA A O 1
ATOM 1265 N N . ARG A 1 157 ? 1.609 -4.031 -6.696 1.00 91.56 157 ARG A N 1
ATOM 1266 C CA . ARG A 1 157 ? 2.617 -3.226 -7.388 1.00 91.56 157 ARG A CA 1
ATOM 1267 C C . ARG A 1 157 ? 1.950 -1.949 -7.883 1.00 91.56 157 ARG A C 1
ATOM 1269 O O . ARG A 1 157 ? 0.837 -2.010 -8.403 1.00 91.56 157 ARG A O 1
ATOM 1276 N N . THR A 1 158 ? 2.643 -0.826 -7.767 1.00 87.62 158 THR A N 1
ATOM 1277 C CA . THR A 1 158 ? 2.177 0.469 -8.262 1.00 87.62 158 THR A CA 1
ATOM 1278 C C . THR A 1 158 ? 3.162 1.050 -9.275 1.00 87.62 158 THR A C 1
ATOM 1280 O O . THR A 1 158 ? 4.380 0.852 -9.180 1.00 87.62 158 THR A O 1
ATOM 1283 N N . LEU A 1 159 ? 2.618 1.749 -10.267 1.00 85.25 159 LEU A N 1
ATOM 1284 C CA . LEU A 1 159 ? 3.342 2.511 -11.280 1.00 85.25 159 LEU A CA 1
ATOM 1285 C C . LEU A 1 159 ? 2.821 3.955 -11.232 1.00 85.25 159 LEU A C 1
ATOM 1287 O O . LEU A 1 159 ? 1.615 4.183 -11.345 1.00 85.25 159 LEU A O 1
ATOM 1291 N N . GLY A 1 160 ? 3.733 4.886 -10.952 1.00 69.62 160 GLY A N 1
ATOM 1292 C CA . GLY A 1 160 ? 3.458 6.208 -10.397 1.00 69.62 160 GLY A CA 1
ATOM 1293 C C . GLY A 1 160 ? 2.973 7.270 -11.371 1.00 69.62 160 GLY A C 1
ATOM 1294 O O . GLY A 1 160 ? 2.546 7.002 -12.488 1.00 69.62 160 GLY A O 1
ATOM 1295 N N . TRP A 1 161 ? 3.007 8.500 -10.858 1.00 54.16 161 TRP A N 1
ATOM 1296 C CA . TRP A 1 161 ? 1.941 9.499 -10.956 1.00 54.16 161 TRP A CA 1
ATOM 1297 C C . TRP A 1 161 ? 2.242 10.702 -11.860 1.00 54.16 161 TRP A C 1
ATOM 1299 O O . TRP A 1 161 ? 1.348 11.505 -12.127 1.00 54.16 161 TRP A O 1
ATOM 1309 N N . ARG A 1 162 ? 3.479 10.850 -12.353 1.00 50.16 162 ARG A N 1
ATOM 1310 C CA . ARG A 1 162 ? 3.848 11.942 -13.268 1.00 50.16 162 ARG A CA 1
ATOM 1311 C C . ARG A 1 162 ? 3.368 11.657 -14.704 1.00 50.16 162 ARG A C 1
ATOM 1313 O O . ARG A 1 162 ? 4.183 11.448 -15.593 1.00 50.16 162 ARG A O 1
ATOM 1320 N N . VAL A 1 163 ? 2.047 11.783 -14.905 1.00 48.56 163 VAL A N 1
ATOM 1321 C CA . VAL A 1 163 ? 1.367 12.095 -16.191 1.00 48.56 163 VAL A CA 1
ATOM 1322 C C . VAL A 1 163 ? 1.177 10.869 -17.147 1.00 48.56 163 VAL A C 1
ATOM 1324 O O . VAL A 1 163 ? 2.008 9.967 -17.159 1.00 48.56 163 VAL A O 1
ATOM 1327 N N . PRO A 1 164 ? 0.030 10.738 -17.869 1.00 59.59 164 PRO A N 1
ATOM 1328 C CA . PRO A 1 164 ? -0.609 9.461 -18.270 1.00 59.59 164 PRO A CA 1
ATOM 1329 C C . PRO A 1 164 ? -0.093 8.902 -19.621 1.00 59.59 164 PRO A C 1
ATOM 1331 O O . PRO A 1 164 ? 0.607 9.637 -20.315 1.00 59.59 164 PRO A O 1
ATOM 1334 N N . PRO A 1 165 ? -0.404 7.644 -20.053 1.00 51.41 165 PRO A N 1
ATOM 1335 C CA . PRO A 1 165 ? -1.464 6.698 -19.646 1.00 51.41 165 PRO A CA 1
ATOM 1336 C C . PRO A 1 165 ? -0.952 5.430 -18.924 1.00 51.41 165 PRO A C 1
ATOM 1338 O O . PRO A 1 165 ? -1.615 4.393 -18.907 1.00 51.41 165 PRO A O 1
ATOM 1341 N N . GLY A 1 166 ? 0.243 5.502 -18.334 1.00 57.69 166 GLY A N 1
ATOM 1342 C CA . GLY A 1 166 ? 0.932 4.354 -17.742 1.00 57.69 166 GLY A CA 1
ATOM 1343 C C . GLY A 1 166 ? 0.660 4.095 -16.257 1.00 57.69 166 GLY A C 1
ATOM 1344 O O . GLY A 1 166 ? 1.016 3.026 -15.767 1.00 57.69 166 GLY A O 1
ATOM 1345 N N . SER A 1 167 ? 0.032 5.005 -15.512 1.00 79.12 167 SER A N 1
ATOM 1346 C CA . SER A 1 167 ? -0.170 4.778 -14.077 1.00 79.12 167 SER A CA 1
ATOM 1347 C C . SER A 1 167 ? -1.154 3.634 -13.823 1.00 79.12 167 SER A C 1
ATOM 1349 O O . SER A 1 167 ? -2.083 3.380 -14.598 1.00 79.12 167 SER A O 1
ATOM 1351 N N . GLY A 1 168 ? -0.910 2.881 -12.756 1.00 86.62 168 GLY A N 1
ATOM 1352 C CA . GLY A 1 168 ? -1.751 1.744 -12.420 1.00 86.62 168 GLY A CA 1
ATOM 1353 C C . GLY A 1 168 ? -1.348 1.049 -11.133 1.00 86.62 168 GLY A C 1
ATOM 1354 O O . GLY A 1 168 ? -0.223 1.186 -10.647 1.00 86.62 168 GLY A O 1
ATOM 1355 N N . ILE A 1 169 ? -2.290 0.278 -10.609 1.00 89.94 169 ILE A N 1
ATOM 1356 C CA . ILE A 1 169 ? -2.111 -0.586 -9.449 1.00 89.94 169 ILE A CA 1
ATOM 1357 C C . ILE A 1 169 ? -2.528 -2.004 -9.824 1.00 89.94 169 ILE A C 1
ATOM 1359 O O . ILE A 1 169 ? -3.580 -2.220 -10.425 1.00 89.94 169 ILE A O 1
ATOM 1363 N N . ALA A 1 170 ? -1.688 -2.975 -9.485 1.00 93.38 170 ALA A N 1
ATOM 1364 C CA . ALA A 1 170 ? -1.948 -4.384 -9.735 1.00 93.38 170 ALA A CA 1
ATOM 1365 C C . ALA A 1 170 ? -1.881 -5.174 -8.435 1.00 93.38 170 ALA A C 1
ATOM 1367 O O . ALA A 1 170 ? -0.799 -5.386 -7.882 1.00 93.38 170 ALA A O 1
ATOM 1368 N N . TRP A 1 171 ? -3.044 -5.632 -7.979 1.00 94.88 171 TRP A N 1
ATOM 1369 C CA . TRP A 1 171 ? -3.194 -6.502 -6.824 1.00 94.88 171 TRP A CA 1
ATOM 1370 C C . TRP A 1 171 ? -2.849 -7.947 -7.189 1.00 94.88 171 TRP A C 1
ATOM 1372 O O . TRP A 1 171 ? -3.283 -8.469 -8.226 1.00 94.88 171 TRP A O 1
ATOM 1382 N N . ARG A 1 172 ? -2.055 -8.596 -6.332 1.00 94.56 172 ARG A N 1
ATOM 1383 C CA . ARG A 1 172 ? -1.638 -10.001 -6.445 1.00 94.56 172 ARG A CA 1
ATOM 1384 C C . ARG A 1 172 ? -1.451 -10.638 -5.076 1.00 94.56 172 ARG A C 1
ATOM 1386 O O . ARG A 1 172 ? -1.496 -9.969 -4.048 1.00 94.56 172 ARG A O 1
ATOM 1393 N N . ALA A 1 173 ? -1.235 -11.950 -5.080 1.00 94.19 173 ALA A N 1
ATOM 1394 C CA . ALA A 1 173 ? -0.784 -12.653 -3.892 1.00 94.19 173 ALA A CA 1
ATOM 1395 C C . ALA A 1 173 ? 0.564 -12.081 -3.405 1.00 94.19 173 ALA A C 1
ATOM 1397 O O . ALA A 1 173 ? 1.450 -11.767 -4.205 1.00 94.19 173 ALA A O 1
ATOM 1398 N N . THR A 1 174 ? 0.732 -11.965 -2.088 1.00 94.31 174 THR A N 1
ATOM 1399 C CA . THR A 1 174 ? 1.910 -11.348 -1.455 1.00 94.31 174 THR A CA 1
ATOM 1400 C C . THR A 1 174 ? 3.227 -11.969 -1.907 1.00 94.31 174 THR A C 1
ATOM 1402 O O . THR A 1 174 ? 4.194 -11.258 -2.173 1.00 94.31 174 THR A O 1
ATOM 1405 N N . ASN A 1 175 ? 3.275 -13.294 -2.062 1.00 93.94 175 ASN A N 1
ATOM 1406 C CA . ASN A 1 175 ? 4.461 -13.986 -2.563 1.00 93.94 175 ASN A CA 1
ATOM 1407 C C . ASN A 1 175 ? 4.857 -13.513 -3.973 1.00 93.94 175 ASN A C 1
ATOM 1409 O O . ASN A 1 175 ? 6.034 -13.260 -4.209 1.00 93.94 175 ASN A O 1
ATOM 1413 N N . GLN A 1 176 ? 3.893 -13.324 -4.878 1.00 92.12 176 GLN A N 1
ATOM 1414 C CA . GLN A 1 176 ? 4.144 -12.809 -6.227 1.00 92.12 176 GLN A CA 1
ATOM 1415 C C . GLN A 1 176 ? 4.642 -11.360 -6.187 1.00 92.12 176 GLN A C 1
ATOM 1417 O O . GLN A 1 176 ? 5.615 -11.027 -6.860 1.00 92.12 176 GLN A O 1
ATOM 1422 N N . ILE A 1 177 ? 4.031 -10.513 -5.351 1.00 92.44 177 ILE A N 1
ATOM 1423 C CA . ILE A 1 177 ? 4.458 -9.119 -5.174 1.00 92.44 177 ILE A CA 1
ATOM 1424 C C . ILE A 1 177 ? 5.905 -9.038 -4.674 1.00 92.44 177 ILE A C 1
ATOM 1426 O O . ILE A 1 177 ? 6.723 -8.329 -5.263 1.00 92.44 177 ILE A O 1
ATOM 1430 N N . ARG A 1 178 ? 6.256 -9.820 -3.648 1.00 92.94 178 ARG A N 1
ATOM 1431 C CA . ARG A 1 178 ? 7.626 -9.882 -3.116 1.00 92.94 178 ARG A CA 1
ATOM 1432 C C . ARG A 1 178 ? 8.615 -10.516 -4.099 1.00 92.94 178 ARG A C 1
ATOM 1434 O O . ARG A 1 178 ? 9.796 -10.171 -4.086 1.00 92.94 178 ARG A O 1
ATOM 1441 N N . GLU A 1 179 ? 8.173 -11.411 -4.983 1.00 91.06 179 GLU A N 1
ATOM 1442 C CA . GLU A 1 179 ? 9.024 -11.921 -6.064 1.00 91.06 179 GLU A CA 1
ATOM 1443 C C . GLU A 1 179 ? 9.434 -10.828 -7.058 1.00 91.06 179 GLU A C 1
ATOM 1445 O O . GLU A 1 179 ? 10.592 -10.826 -7.486 1.00 91.06 179 GLU A O 1
ATOM 1450 N N . TYR A 1 180 ? 8.545 -9.880 -7.378 1.00 86.56 180 TYR A N 1
ATOM 1451 C CA . TYR A 1 180 ? 8.870 -8.742 -8.251 1.00 86.56 180 TYR A CA 1
ATOM 1452 C C . TYR A 1 180 ? 9.946 -7.825 -7.664 1.00 86.56 180 TYR A C 1
ATOM 1454 O O . TYR A 1 180 ? 10.699 -7.209 -8.415 1.00 86.56 180 TYR A O 1
ATOM 1462 N N . VAL A 1 181 ? 10.048 -7.766 -6.335 1.00 86.38 181 VAL A N 1
ATOM 1463 C CA . VAL A 1 181 ? 11.118 -7.051 -5.626 1.00 86.38 181 VAL A CA 1
ATOM 1464 C C . VAL A 1 181 ? 12.452 -7.785 -5.787 1.00 86.38 181 VAL A C 1
ATOM 1466 O O . VAL A 1 181 ? 13.458 -7.185 -6.150 1.00 86.38 181 VAL A O 1
ATOM 1469 N N . ARG A 1 182 ? 12.465 -9.105 -5.546 1.00 85.31 182 ARG A N 1
ATOM 1470 C CA . ARG A 1 182 ? 13.696 -9.919 -5.518 1.00 85.31 182 ARG A CA 1
ATOM 1471 C C . ARG A 1 182 ? 14.308 -10.149 -6.900 1.00 85.31 182 ARG A C 1
ATOM 1473 O O . ARG A 1 182 ? 15.526 -10.139 -7.058 1.00 85.31 182 ARG A O 1
ATOM 1480 N N . LYS A 1 183 ? 13.479 -10.426 -7.907 1.00 72.56 183 LYS A N 1
ATOM 1481 C CA . LYS A 1 183 ? 13.926 -10.814 -9.252 1.00 72.56 183 LYS A CA 1
ATOM 1482 C C . LYS A 1 183 ? 13.962 -9.581 -10.159 1.00 72.56 183 LYS A C 1
ATOM 1484 O O . LYS A 1 183 ? 13.040 -9.447 -10.950 1.00 72.56 183 LYS A O 1
ATOM 1489 N N . LYS A 1 184 ? 14.994 -8.721 -10.042 1.00 60.94 184 LYS A N 1
ATOM 1490 C CA . LYS A 1 184 ? 15.281 -7.521 -10.881 1.00 60.94 184 LYS A CA 1
ATOM 1491 C C . LYS A 1 184 ? 14.015 -6.808 -11.403 1.00 60.94 184 LYS A C 1
ATOM 1493 O O . LYS A 1 184 ? 13.459 -7.294 -12.380 1.00 60.94 184 LYS A O 1
ATOM 1498 N N . PRO A 1 185 ? 13.632 -5.638 -10.867 1.00 57.50 185 PRO A N 1
ATOM 1499 C CA . PRO A 1 185 ? 12.260 -5.104 -10.835 1.00 57.50 185 PRO A CA 1
ATOM 1500 C C . PRO A 1 185 ? 11.443 -5.406 -12.100 1.00 57.50 185 PRO A C 1
ATOM 1502 O O . PRO A 1 185 ? 11.390 -4.611 -13.037 1.00 57.50 185 PRO A O 1
ATOM 1505 N N . ARG A 1 186 ? 10.811 -6.585 -12.133 1.00 64.88 186 ARG A N 1
ATOM 1506 C CA . ARG A 1 186 ? 9.878 -6.959 -13.196 1.00 64.88 186 ARG A C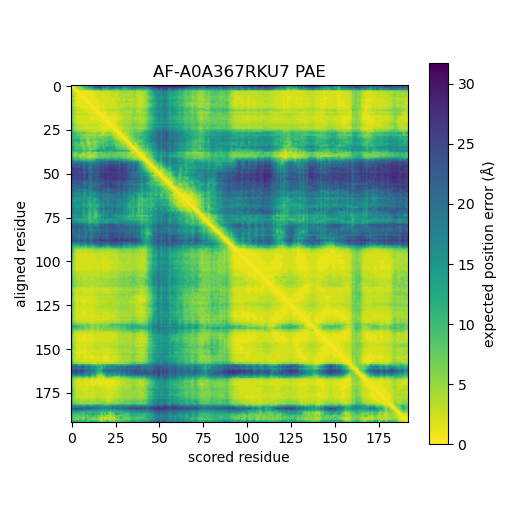A 1
ATOM 1507 C C . ARG A 1 186 ? 8.512 -6.433 -12.811 1.00 64.88 186 ARG A C 1
ATOM 1509 O O . ARG A 1 186 ? 8.075 -6.612 -11.675 1.00 64.88 186 ARG A O 1
ATOM 1516 N N . PHE A 1 187 ? 7.838 -5.800 -13.757 1.00 66.31 187 PHE A N 1
ATOM 1517 C CA . PHE A 1 187 ? 6.441 -5.450 -13.578 1.00 66.31 187 PHE A CA 1
ATOM 1518 C C . PHE A 1 187 ? 5.558 -6.684 -13.745 1.00 66.31 187 PHE A C 1
ATOM 1520 O O . PHE A 1 187 ? 5.910 -7.605 -14.491 1.00 66.31 187 PHE A O 1
ATOM 1527 N N . PRO A 1 188 ? 4.394 -6.711 -13.075 1.00 70.69 188 PRO A N 1
ATOM 1528 C CA . PRO A 1 188 ? 3.269 -7.479 -13.573 1.00 70.69 188 PRO A CA 1
ATOM 1529 C C . PRO A 1 188 ? 3.070 -7.170 -15.068 1.00 70.69 188 PRO A C 1
ATOM 1531 O O . PRO A 1 188 ? 3.170 -5.996 -15.445 1.00 70.69 188 PRO A O 1
ATOM 1534 N N . PRO A 1 189 ? 2.800 -8.173 -15.922 1.00 77.88 189 PRO A N 1
ATOM 1535 C CA . PRO A 1 189 ? 2.655 -7.964 -17.364 1.00 77.88 189 PRO A CA 1
ATOM 1536 C C . PRO A 1 189 ? 1.659 -6.858 -17.726 1.00 77.88 189 PRO A C 1
ATOM 1538 O O . PRO A 1 189 ? 1.858 -6.139 -18.692 1.00 77.88 189 PRO A O 1
ATOM 1541 N N . GLU A 1 190 ? 0.609 -6.685 -16.928 1.00 76.94 190 GLU A N 1
ATOM 1542 C CA . GLU A 1 190 ? -0.434 -5.685 -17.155 1.00 76.94 190 GLU A CA 1
ATOM 1543 C C . GLU A 1 190 ? -0.050 -4.242 -16.776 1.00 76.94 190 GLU A C 1
ATOM 1545 O O . GLU A 1 190 ? -0.741 -3.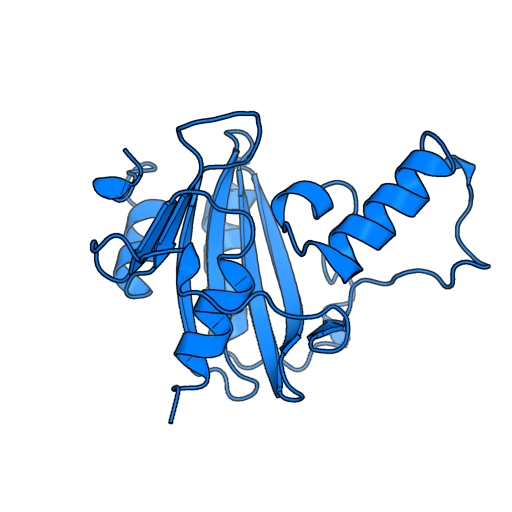291 -17.153 1.00 76.94 190 GLU A O 1
ATOM 1550 N N . LEU A 1 191 ? 1.039 -4.076 -16.017 1.00 75.12 191 LEU A N 1
ATOM 1551 C CA . LEU A 1 191 ? 1.657 -2.778 -15.726 1.00 75.12 191 LEU A CA 1
ATOM 1552 C C . LEU A 1 191 ? 2.893 -2.513 -16.599 1.00 75.12 191 LEU A C 1
ATOM 1554 O O . LEU A 1 191 ? 3.542 -1.488 -16.401 1.00 75.12 191 LEU A O 1
ATOM 1558 N N . SER A 1 192 ? 3.231 -3.437 -17.507 1.00 73.62 192 SER A N 1
ATOM 1559 C CA . SER A 1 192 ? 4.384 -3.343 -18.414 1.00 73.62 192 SER A CA 1
ATOM 1560 C C . SER A 1 192 ? 4.051 -2.597 -19.704 1.00 73.62 192 SER A C 1
ATOM 1562 O O . SER A 1 192 ? 2.859 -2.567 -20.086 1.00 73.62 192 SER A O 1
#

Solvent-accessible surface area (backbone atoms only — not comparable to full-atom values): 11117 Å² total; per-residue (Å²): 132,85,53,68,41,54,56,50,53,47,57,76,46,42,86,43,89,36,42,26,54,81,82,41,78,54,66,66,90,76,48,77,78,76,54,55,89,42,50,48,77,47,74,64,80,70,61,55,82,90,70,57,64,68,85,84,39,101,38,73,66,55,48,54,49,46,56,42,36,67,52,69,52,50,42,74,78,78,46,69,88,71,68,64,57,50,80,68,58,90,72,65,91,68,35,69,59,52,54,54,52,43,51,52,44,38,67,61,32,42,74,62,74,48,34,49,65,38,66,44,38,35,30,49,79,86,43,56,30,35,33,35,38,35,45,31,81,84,43,34,32,41,38,39,34,22,41,77,83,34,52,77,47,48,19,29,42,36,37,45,82,89,70,82,93,68,33,25,37,39,34,42,60,57,69,61,49,54,43,28,64,72,56,70,81,47,64,59,75,91,72,99

Foldseek 3Di:
DDDVLVVVLLQQFFPFPFEAEPRDTDDNVPRDDDALVQKDWPLQCPPDPVPDDCVVAPHPVRVVVQCCCVRGRVPVQSVVVRQDASVCPVPDPADPLLVVVQVLCCVQCVVVVQWDWHWIWMRGNNFIKIKIWTAGPQQKIKIWIAGRNNHTSWIWIFRHDPDDDLTYIYTDDPVVRSVCSVPPNDDDPSSD

Sequence (192 aa):
MSNFAETVKHFYSQGYPRVYDQGQLLNIESLRIFQPTSFHVHGLALPKVENLNQEEFGSVDDYDQWVRQVRFSFHLEGIQIWLYDMQDSSALIAPDSFWEAYNFYKNTIEAADIGSVFGLKITIQGEDTLAVRVITDGSHGWLEVFDRLGNNLGAARTLGWRVPPGSGIAWRATNQIREYVRKKPRFPPELS

Radius of gyration: 16.23 Å; Cα contacts (8 Å, |Δi|>4): 309; chains: 1; bounding box: 42×42×40 Å